Protein AF-A0A965X6D6-F1 (afdb_monomer)

Nearest PDB structures (foldseek):
  1n60-assembly1_C  TM=8.287E-01  e=2.464E-07  Afipia carboxidovorans OM5
  4zoh-assembly1_B-2  TM=8.809E-01  e=3.778E-07  Sulfurisphaera tokodaii str. 7
  1ffv-assembly1_F  TM=8.629E-01  e=1.962E-06  Hydrogenophaga pseudoflava
  1jro-assembly2_E  TM=8.363E-01  e=1.846E-06  Rhodobacter capsulatus
  2w54-assembly1_A  TM=8.305E-01  e=1.152E-05  Rhodobacter capsulatus

pLDDT: mean 77.11, std 25.77, range [24.16, 98.62]

Mean predicted aligned error: 14.73 Å

Structure (mmCIF, N/CA/C/O backbone):
data_AF-A0A965X6D6-F1
#
_entry.id   AF-A0A965X6D6-F1
#
loop_
_atom_site.group_PDB
_atom_site.id
_atom_site.type_symbol
_atom_site.label_atom_id
_atom_site.label_alt_id
_atom_site.label_comp_id
_atom_site.label_asym_id
_atom_site.label_entity_id
_atom_site.label_seq_id
_atom_site.pdbx_PDB_ins_code
_atom_site.Cartn_x
_atom_site.Cartn_y
_atom_site.Cartn_z
_atom_site.occupancy
_atom_site.B_iso_or_equiv
_atom_site.auth_seq_id
_atom_site.auth_comp_id
_atom_site.auth_asym_id
_atom_site.auth_atom_id
_atom_site.pdbx_PDB_model_num
ATOM 1 N N . MET A 1 1 ? -20.518 -25.650 -43.251 1.00 30.41 1 MET A N 1
ATOM 2 C CA . MET A 1 1 ? -20.854 -26.983 -43.795 1.00 30.41 1 MET A CA 1
ATOM 3 C C . MET A 1 1 ? 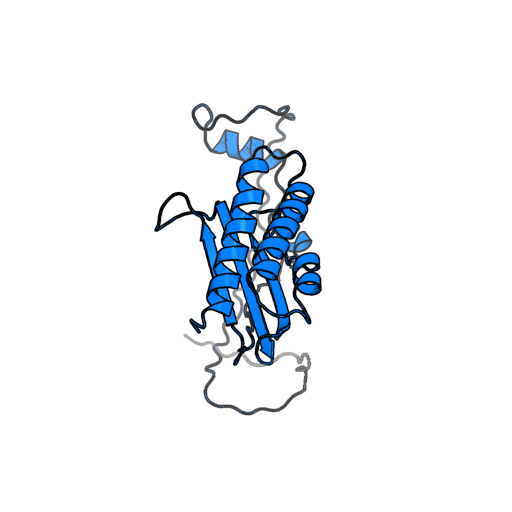-20.074 -28.012 -42.987 1.00 30.41 1 MET A C 1
ATOM 5 O O . MET A 1 1 ? -18.856 -28.056 -43.082 1.00 30.41 1 MET A O 1
ATOM 9 N N . VAL A 1 2 ? -20.761 -28.704 -42.077 1.00 24.16 2 VAL A N 1
ATOM 10 C CA . VAL A 1 2 ? -20.174 -29.619 -41.084 1.00 24.16 2 VAL A CA 1
ATOM 11 C C . VAL A 1 2 ? -19.830 -30.940 -41.769 1.00 24.16 2 VAL A C 1
ATOM 13 O O . VAL A 1 2 ? -20.682 -31.518 -42.439 1.00 24.16 2 VAL A O 1
ATOM 16 N N . LYS A 1 3 ? -18.592 -31.415 -41.612 1.00 25.95 3 LYS A N 1
ATOM 17 C CA . LYS A 1 3 ? -18.196 -32.777 -41.986 1.00 25.95 3 LYS A CA 1
ATOM 18 C C . LYS A 1 3 ? -17.895 -33.562 -40.716 1.00 25.95 3 LYS A C 1
ATOM 20 O O . LYS A 1 3 ? -16.943 -33.265 -40.003 1.00 25.95 3 LYS A O 1
ATOM 25 N N . THR A 1 4 ? -18.723 -34.562 -40.462 1.00 29.50 4 THR A N 1
ATOM 26 C CA . THR A 1 4 ? -18.545 -35.593 -39.443 1.00 29.50 4 THR A CA 1
ATOM 27 C C . THR A 1 4 ? -17.478 -36.579 -39.916 1.00 29.50 4 THR A C 1
ATOM 29 O O . THR A 1 4 ? -17.566 -37.097 -41.031 1.00 29.50 4 THR A O 1
ATOM 32 N N . ARG A 1 5 ? -16.495 -36.897 -39.070 1.00 24.94 5 ARG A N 1
ATOM 33 C CA . ARG A 1 5 ? -15.740 -38.149 -39.194 1.00 24.94 5 ARG A CA 1
ATOM 34 C C . ARG A 1 5 ? -15.462 -38.709 -37.806 1.00 24.94 5 ARG A C 1
ATOM 36 O O . ARG A 1 5 ? -14.975 -38.002 -36.933 1.00 24.94 5 ARG A O 1
ATOM 43 N N . ALA A 1 6 ? -15.852 -39.964 -37.624 1.00 30.58 6 ALA A N 1
ATOM 44 C CA . ALA A 1 6 ? -15.719 -40.714 -36.390 1.00 30.58 6 ALA A CA 1
ATOM 45 C C . ALA A 1 6 ? -14.352 -41.409 -36.280 1.00 30.58 6 ALA A C 1
ATOM 47 O O . ALA A 1 6 ? -13.748 -41.781 -37.287 1.00 30.58 6 ALA A O 1
ATOM 48 N N . SER A 1 7 ? -14.006 -41.694 -35.022 1.00 31.02 7 SER A N 1
ATOM 49 C CA . SER A 1 7 ? -13.043 -42.680 -34.508 1.00 31.02 7 SER A CA 1
ATOM 50 C C . SER A 1 7 ? -11.562 -42.283 -34.420 1.00 31.02 7 SER A C 1
ATOM 52 O O . SER A 1 7 ? -10.940 -41.906 -35.409 1.00 31.02 7 SER A O 1
ATOM 54 N N . GLY A 1 8 ? -11.001 -42.473 -33.216 1.00 27.17 8 GLY A N 1
ATOM 55 C CA . GLY A 1 8 ? -9.576 -42.754 -33.032 1.00 27.17 8 GLY A CA 1
ATOM 56 C C . GLY A 1 8 ? -8.939 -42.280 -31.721 1.00 27.17 8 GLY A C 1
ATOM 57 O O . GLY A 1 8 ? -8.334 -41.222 -31.709 1.00 27.17 8 GLY A O 1
ATOM 58 N N . ALA A 1 9 ? -8.986 -43.143 -30.698 1.00 30.47 9 ALA A N 1
ATOM 59 C CA . ALA A 1 9 ? -8.118 -43.223 -29.508 1.00 30.47 9 ALA A CA 1
ATOM 60 C C . ALA A 1 9 ? -8.295 -42.209 -28.352 1.00 30.47 9 ALA A C 1
ATOM 62 O O . ALA A 1 9 ? -8.092 -41.006 -28.467 1.00 30.47 9 ALA A O 1
ATOM 63 N N . MET A 1 10 ? -8.648 -42.795 -27.203 1.00 32.09 10 MET A N 1
ATOM 64 C CA . MET A 1 10 ? -8.851 -42.206 -25.882 1.00 32.09 10 MET A CA 1
ATOM 65 C C . MET A 1 10 ? -7.540 -41.724 -25.246 1.00 32.09 10 MET A C 1
ATOM 67 O O . MET A 1 10 ? -6.579 -42.483 -25.161 1.00 32.09 10 MET A O 1
ATOM 71 N N . GLY A 1 11 ? -7.558 -40.502 -24.712 1.00 31.98 11 GLY A N 1
ATOM 72 C CA . GLY A 1 11 ? -6.796 -40.117 -23.525 1.00 31.98 11 GLY A CA 1
ATOM 73 C C . GLY A 1 11 ? -7.798 -39.854 -22.401 1.00 31.98 11 GLY A C 1
ATOM 74 O O . GLY A 1 11 ? -8.762 -39.118 -22.607 1.00 31.98 11 GLY A O 1
ATOM 75 N N . GLU A 1 12 ? -7.620 -40.529 -21.269 1.00 30.33 12 GLU A N 1
ATOM 76 C CA . GLU A 1 12 ? -8.518 -40.547 -20.105 1.00 30.33 12 GLU A CA 1
ATOM 77 C C . GLU A 1 12 ? -8.947 -39.136 -19.639 1.00 30.33 12 GLU A C 1
ATOM 79 O O . GLU A 1 12 ? -8.090 -38.268 -19.449 1.00 30.33 12 GLU A O 1
ATOM 84 N N . PRO A 1 13 ? -10.248 -38.882 -19.397 1.00 33.84 13 PRO A N 1
ATOM 85 C CA . PRO A 1 13 ? -10.689 -37.658 -18.749 1.00 33.84 13 PRO A CA 1
ATOM 86 C C . PRO A 1 13 ? -10.377 -37.707 -17.248 1.00 33.84 13 PRO A C 1
ATOM 88 O O . PRO A 1 13 ? -10.773 -38.631 -16.539 1.00 33.84 13 PRO A O 1
ATOM 91 N N . PHE A 1 14 ? -9.700 -36.667 -16.763 1.00 32.38 14 PHE A N 1
ATOM 92 C CA . PHE A 1 14 ? -9.451 -36.430 -15.344 1.00 32.38 14 PHE A CA 1
ATOM 93 C C . PHE A 1 14 ? -10.792 -36.374 -14.586 1.00 32.38 14 PHE A C 1
ATOM 95 O O . PHE A 1 14 ? -11.606 -35.469 -14.785 1.00 32.38 14 PHE A O 1
ATOM 102 N N . LEU A 1 15 ? -11.045 -37.392 -13.761 1.00 31.64 15 LEU A N 1
ATOM 103 C CA . LEU A 1 15 ? -12.293 -37.600 -13.033 1.00 31.64 15 LEU A CA 1
ATOM 104 C C . LEU A 1 15 ? -12.165 -37.104 -11.583 1.00 31.64 15 LEU A C 1
ATOM 106 O O . LEU A 1 15 ? -11.418 -37.668 -10.790 1.00 31.64 15 LEU A O 1
ATOM 110 N N . GLY A 1 16 ? -12.968 -36.098 -11.230 1.00 27.55 16 GLY A N 1
ATOM 111 C CA . GLY A 1 16 ? -13.234 -35.641 -9.858 1.00 27.55 16 GLY A CA 1
ATOM 112 C C . GLY A 1 16 ? -13.337 -34.113 -9.827 1.00 27.55 16 GLY A C 1
ATOM 113 O O . GLY A 1 16 ? -12.344 -33.442 -10.031 1.00 27.55 16 GLY A O 1
ATOM 114 N N . MET A 1 17 ? -14.486 -33.463 -9.638 1.00 26.11 17 MET A N 1
ATOM 115 C CA . MET A 1 17 ? -15.559 -33.745 -8.689 1.00 26.11 17 MET A CA 1
ATOM 116 C C . MET A 1 17 ? -16.895 -33.150 -9.184 1.00 26.11 17 MET A C 1
ATOM 118 O O . MET A 1 17 ? -16.941 -32.309 -10.077 1.00 26.11 17 MET A O 1
ATOM 122 N N . ARG A 1 18 ? -17.991 -33.666 -8.624 1.00 27.91 18 ARG A N 1
ATOM 123 C CA . ARG A 1 18 ? -19.380 -33.531 -9.083 1.00 27.91 18 ARG A CA 1
ATOM 124 C C . ARG A 1 18 ? -19.966 -32.110 -8.983 1.00 27.91 18 ARG A C 1
ATOM 126 O O . ARG A 1 18 ? -19.594 -31.311 -8.137 1.00 27.91 18 ARG A O 1
ATOM 133 N N . ARG A 1 19 ? -20.946 -31.904 -9.867 1.00 30.41 19 ARG A N 1
ATOM 134 C CA . ARG A 1 19 ? -21.775 -30.730 -10.190 1.00 30.41 19 ARG A CA 1
ATOM 135 C C . ARG A 1 19 ? -22.567 -30.162 -9.002 1.00 30.41 19 ARG A C 1
ATOM 137 O O . ARG A 1 19 ? -23.082 -30.932 -8.200 1.00 30.41 19 ARG A O 1
ATOM 144 N N . ASN A 1 20 ? -22.841 -28.859 -9.050 1.00 28.05 20 ASN A N 1
ATOM 145 C CA . ASN A 1 20 ? -24.217 -28.386 -9.230 1.00 28.05 20 ASN A CA 1
ATOM 146 C C . ASN A 1 20 ? -24.222 -27.308 -10.318 1.00 28.05 20 ASN A C 1
ATOM 148 O O . ASN A 1 20 ? -23.395 -26.402 -10.315 1.00 28.05 20 ASN A O 1
ATOM 152 N N . ALA A 1 21 ? -25.090 -27.519 -11.299 1.00 33.56 21 ALA A N 1
ATOM 153 C CA . ALA A 1 21 ? -25.207 -26.773 -12.536 1.00 33.56 21 ALA A CA 1
ATOM 154 C C . ALA A 1 21 ? -26.431 -25.872 -12.436 1.00 33.56 21 ALA A C 1
ATOM 156 O O . ALA A 1 21 ? -27.483 -26.425 -12.155 1.00 33.56 21 ALA A O 1
ATOM 157 N N . GLU A 1 22 ? -26.288 -24.576 -12.721 1.00 30.20 22 GLU A N 1
ATOM 158 C CA . GLU A 1 22 ? -27.269 -23.807 -13.498 1.00 30.20 22 GLU A CA 1
ATOM 159 C C . GLU A 1 22 ? -26.500 -22.826 -14.410 1.00 30.20 22 GLU A C 1
ATOM 161 O O . GLU A 1 22 ? -25.788 -21.933 -13.956 1.00 30.20 22 GLU A O 1
ATOM 166 N N . ASP A 1 23 ? -26.583 -23.132 -15.708 1.00 31.05 23 ASP A N 1
ATOM 167 C CA . ASP A 1 23 ? -26.341 -22.323 -16.908 1.00 31.05 23 ASP A CA 1
ATOM 168 C C . ASP A 1 23 ? -24.969 -21.670 -17.149 1.00 31.05 23 ASP A C 1
ATOM 170 O O . ASP A 1 23 ? -24.831 -20.457 -17.297 1.00 31.05 23 ASP A O 1
ATOM 174 N N . ALA A 1 24 ? -23.955 -22.514 -17.373 1.00 27.77 24 ALA A N 1
ATOM 175 C CA . ALA A 1 24 ? -22.778 -22.149 -18.165 1.00 27.77 24 ALA A CA 1
ATOM 176 C C . ALA A 1 24 ? -22.873 -22.775 -19.569 1.00 27.77 24 ALA A C 1
ATOM 178 O O . ALA A 1 24 ? -22.760 -23.991 -19.738 1.00 27.77 24 ALA A O 1
ATOM 179 N N . VAL A 1 25 ? -23.068 -21.939 -20.593 1.00 26.25 25 VAL A N 1
ATOM 180 C CA . VAL A 1 25 ? -22.987 -22.349 -22.003 1.00 26.25 25 VAL A CA 1
ATOM 181 C C . VAL A 1 25 ? -21.513 -22.565 -22.359 1.00 26.25 25 VAL A C 1
ATOM 183 O O . VAL A 1 25 ? -20.764 -21.612 -22.568 1.00 26.25 25 VAL A O 1
ATOM 186 N N . LEU A 1 26 ? -21.082 -23.828 -22.406 1.00 27.38 26 LEU A N 1
ATOM 187 C CA . LEU A 1 26 ? -19.746 -24.220 -22.859 1.00 27.38 26 LEU A CA 1
ATOM 188 C C . LEU A 1 26 ? -19.654 -24.122 -24.388 1.00 27.38 26 LEU A C 1
ATOM 190 O O . LEU A 1 26 ? -20.179 -24.969 -25.110 1.00 27.38 26 LEU A O 1
ATOM 194 N N . TYR A 1 27 ? -18.933 -23.119 -24.886 1.00 26.47 27 TYR A N 1
ATOM 195 C CA . TYR A 1 27 ? -18.480 -23.090 -26.274 1.00 26.47 27 TYR A CA 1
ATOM 196 C C . TYR A 1 27 ? -17.120 -23.791 -26.376 1.00 26.47 27 TYR A C 1
ATOM 198 O O . TYR A 1 27 ? -16.100 -23.249 -25.958 1.00 26.47 27 TYR A O 1
ATOM 206 N N . TYR A 1 28 ? -17.100 -25.000 -26.944 1.00 31.02 28 TYR A N 1
ATOM 207 C CA . TYR A 1 28 ? -15.860 -25.664 -27.353 1.00 31.02 28 TYR A CA 1
ATOM 208 C C . TYR A 1 28 ? -15.439 -25.123 -28.724 1.00 31.02 28 TYR A C 1
ATOM 210 O O . TYR A 1 28 ? -16.015 -25.484 -29.751 1.00 31.02 28 TYR A O 1
ATOM 218 N N . ILE A 1 29 ? -14.448 -24.232 -28.745 1.00 31.77 29 ILE A N 1
ATOM 219 C CA . ILE A 1 29 ? -13.784 -23.810 -29.981 1.00 31.77 29 ILE A CA 1
ATOM 220 C C . ILE A 1 29 ? -12.580 -24.734 -30.164 1.00 31.77 29 ILE A C 1
ATOM 222 O O . ILE A 1 29 ? -11.634 -2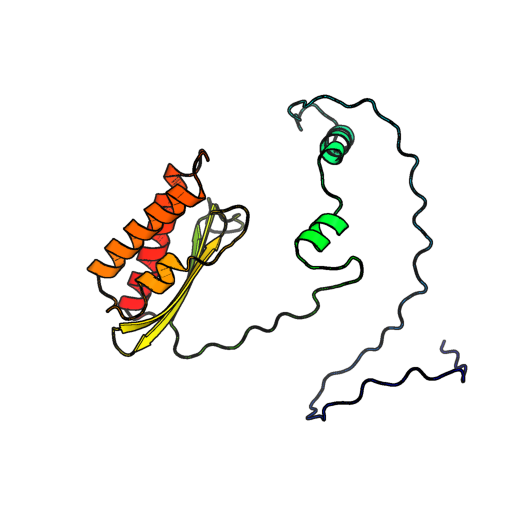4.685 -29.382 1.00 31.77 29 ILE A O 1
ATOM 226 N N . SER A 1 30 ? -12.626 -25.597 -31.182 1.00 27.31 30 SER A N 1
ATOM 227 C CA . SER A 1 30 ? -11.467 -26.407 -31.570 1.00 27.31 30 SER A CA 1
ATOM 228 C C . SER A 1 30 ? -10.288 -25.473 -31.872 1.00 27.31 30 SER A C 1
ATOM 230 O O . SER A 1 30 ? -10.490 -24.495 -32.600 1.00 27.31 30 SER A O 1
ATOM 232 N N . PRO A 1 31 ? -9.072 -25.738 -31.360 1.00 34.69 31 PRO A N 1
ATOM 233 C CA . PRO A 1 31 ? -7.920 -24.909 -31.682 1.00 34.69 31 PRO A CA 1
ATOM 234 C C . PRO A 1 31 ? -7.712 -24.911 -33.206 1.00 34.69 31 PRO A C 1
ATOM 236 O O . PRO A 1 31 ? -7.804 -25.979 -33.825 1.00 34.69 31 PRO A O 1
ATOM 239 N N . PRO A 1 32 ? -7.467 -23.751 -33.845 1.00 38.56 32 PRO A N 1
ATOM 240 C CA . PRO A 1 32 ? -7.022 -23.749 -35.229 1.00 38.56 32 PRO A CA 1
ATOM 241 C C . PRO A 1 32 ? -5.707 -24.532 -35.321 1.00 38.56 32 PRO A C 1
ATOM 243 O O . PRO A 1 32 ? -4.900 -24.510 -34.389 1.00 38.56 32 PRO A O 1
ATOM 246 N N . ALA A 1 33 ? -5.509 -25.244 -36.435 1.00 51.06 33 ALA A N 1
ATOM 247 C CA . ALA A 1 33 ? -4.245 -25.906 -36.742 1.00 51.06 33 ALA A CA 1
ATOM 248 C C . ALA A 1 33 ? -3.086 -24.932 -36.476 1.00 51.06 33 ALA A C 1
ATOM 250 O O . ALA A 1 33 ? -3.157 -23.771 -36.887 1.00 51.06 33 ALA A O 1
ATOM 251 N N . GLY A 1 34 ? -2.087 -25.398 -35.719 1.00 41.25 34 GLY A N 1
ATOM 252 C CA . GLY A 1 34 ? -1.037 -24.555 -35.152 1.00 41.25 34 GLY A CA 1
ATOM 253 C C . GLY A 1 34 ? -0.374 -23.651 -36.196 1.00 41.25 34 GLY A C 1
ATOM 254 O O . GLY A 1 34 ? -0.267 -24.039 -37.364 1.00 41.25 34 GLY A O 1
ATOM 255 N N . PRO A 1 35 ? 0.065 -22.441 -35.809 1.00 42.91 35 PRO A N 1
ATOM 256 C CA . PRO A 1 35 ? 0.752 -21.570 -36.743 1.00 42.91 35 PRO A CA 1
ATOM 257 C C . PRO A 1 35 ? 2.025 -22.264 -37.236 1.00 42.91 35 PRO A C 1
ATOM 259 O O . PRO A 1 35 ? 2.752 -22.885 -36.458 1.00 42.91 35 PRO A O 1
ATOM 262 N N . ALA A 1 36 ? 2.283 -22.151 -38.539 1.00 46.91 36 ALA A N 1
ATOM 263 C CA . ALA A 1 36 ? 3.580 -22.472 -39.109 1.00 46.91 36 ALA A CA 1
ATOM 264 C C . ALA A 1 36 ? 4.674 -21.759 -38.301 1.00 46.91 36 ALA A C 1
ATOM 266 O O . ALA A 1 36 ? 4.503 -20.604 -37.901 1.00 46.91 36 ALA A O 1
ATOM 267 N N . GLU A 1 37 ? 5.775 -22.468 -38.056 1.00 36.62 37 GLU A N 1
ATOM 268 C CA . GLU A 1 37 ? 6.956 -21.954 -37.372 1.00 36.62 37 GLU A CA 1
ATOM 269 C C . GLU A 1 37 ? 7.300 -20.559 -37.930 1.00 36.62 37 GLU A C 1
ATOM 271 O O . GLU A 1 37 ? 7.469 -20.421 -39.148 1.00 36.62 37 GLU A O 1
ATOM 276 N N . PRO A 1 38 ? 7.327 -19.494 -37.102 1.00 40.84 38 PRO A N 1
ATOM 277 C CA . PRO A 1 38 ? 7.573 -18.157 -37.613 1.00 40.84 38 PRO A CA 1
ATOM 278 C C . PRO A 1 38 ? 8.958 -18.151 -38.249 1.00 40.84 38 PRO A C 1
ATOM 280 O O . PRO A 1 38 ? 9.959 -18.390 -37.568 1.00 40.84 38 PRO A O 1
ATOM 283 N N . GLN A 1 39 ? 9.016 -17.896 -39.561 1.00 38.88 39 GLN A N 1
ATOM 284 C CA . GLN A 1 39 ? 10.279 -17.714 -40.266 1.00 38.88 39 GLN A CA 1
ATOM 285 C C . GLN A 1 39 ? 11.075 -16.651 -39.510 1.00 38.88 39 GLN A C 1
ATOM 287 O O . GLN A 1 39 ? 10.685 -15.483 -39.457 1.00 38.88 39 GLN A O 1
ATOM 292 N N . ARG A 1 40 ? 12.172 -17.066 -38.866 1.00 41.28 40 ARG A N 1
ATOM 293 C CA . ARG A 1 40 ? 13.077 -16.139 -38.190 1.00 41.28 40 ARG A CA 1
ATOM 294 C C . ARG A 1 40 ? 13.583 -15.169 -39.248 1.00 41.28 40 ARG A C 1
ATOM 296 O O . ARG A 1 40 ? 14.329 -15.577 -40.136 1.00 41.28 40 ARG A O 1
ATOM 303 N N . MET A 1 41 ? 13.188 -13.898 -39.147 1.00 34.12 41 MET A N 1
ATOM 304 C CA . MET A 1 41 ? 13.821 -12.852 -39.940 1.00 34.12 41 MET A CA 1
ATOM 305 C C . MET A 1 41 ? 15.338 -12.936 -39.727 1.00 34.12 41 MET A C 1
ATOM 307 O O . MET A 1 41 ? 15.784 -13.170 -38.594 1.00 34.12 41 MET A O 1
ATOM 311 N N . PRO A 1 42 ? 16.142 -12.790 -40.792 1.00 31.56 42 PRO A N 1
ATOM 312 C CA . PRO A 1 42 ? 17.586 -12.825 -40.664 1.00 31.56 42 PRO A CA 1
ATOM 313 C C . PRO A 1 42 ? 18.004 -11.746 -39.665 1.00 31.56 42 PRO A C 1
ATOM 315 O O . PRO A 1 42 ? 17.718 -10.566 -39.858 1.00 31.56 42 PRO A O 1
ATOM 318 N N . ARG A 1 43 ? 18.663 -12.152 -38.571 1.00 41.34 43 ARG A N 1
ATOM 319 C CA . ARG A 1 43 ? 19.271 -11.197 -37.642 1.00 41.34 43 ARG A CA 1
ATOM 320 C C . ARG A 1 43 ? 20.333 -10.433 -38.419 1.00 41.34 43 ARG A C 1
ATOM 322 O O . ARG A 1 43 ? 21.406 -10.974 -38.683 1.00 41.34 43 ARG A O 1
ATOM 329 N N . ILE A 1 44 ? 20.041 -9.187 -38.775 1.00 46.38 44 ILE A N 1
ATOM 330 C CA . ILE A 1 44 ? 21.068 -8.251 -39.216 1.00 46.38 44 ILE A CA 1
ATOM 331 C C . ILE A 1 44 ? 22.000 -8.087 -38.018 1.00 46.38 44 ILE A C 1
ATOM 333 O O . ILE A 1 44 ? 21.613 -7.565 -36.974 1.00 46.38 44 ILE A O 1
ATOM 337 N N . ARG A 1 45 ? 23.213 -8.631 -38.131 1.00 37.47 45 ARG A N 1
ATOM 338 C CA . ARG A 1 45 ? 24.230 -8.567 -37.082 1.00 37.47 45 ARG A CA 1
ATOM 339 C C . ARG A 1 45 ? 24.776 -7.140 -37.060 1.00 37.47 45 ARG A C 1
ATOM 341 O O . ARG A 1 45 ? 25.780 -6.851 -37.701 1.00 37.47 45 ARG A O 1
ATOM 348 N N . MET A 1 46 ? 24.067 -6.236 -36.392 1.00 45.03 46 MET A N 1
ATOM 349 C CA . MET A 1 46 ? 24.560 -4.884 -36.161 1.00 45.03 46 MET A CA 1
ATOM 350 C C . MET A 1 46 ? 25.636 -4.926 -35.075 1.00 45.03 46 MET A C 1
ATOM 352 O O . MET A 1 46 ? 25.524 -5.660 -34.092 1.00 45.03 46 MET A O 1
ATOM 356 N N . SER A 1 47 ? 26.723 -4.190 -35.299 1.00 42.62 47 SER A N 1
ATOM 357 C CA . SER A 1 47 ? 27.790 -4.011 -34.314 1.00 42.62 47 SER A CA 1
ATOM 358 C C . SER A 1 47 ? 27.216 -3.398 -33.030 1.00 42.62 47 SER A C 1
ATOM 360 O O . SER A 1 47 ? 26.333 -2.548 -33.147 1.00 42.62 47 SER A O 1
ATOM 362 N N . PRO A 1 48 ? 27.714 -3.761 -31.831 1.00 40.31 48 PRO A N 1
ATOM 363 C CA . PRO A 1 48 ? 27.128 -3.296 -30.576 1.00 40.31 48 PRO A CA 1
ATOM 364 C C . PRO A 1 48 ? 27.186 -1.768 -30.511 1.00 40.31 48 PRO A C 1
ATOM 366 O O . PRO A 1 48 ? 28.276 -1.186 -30.467 1.00 40.31 48 PRO A O 1
ATOM 369 N N . MET A 1 49 ? 26.030 -1.103 -30.528 1.00 46.53 49 MET A N 1
ATOM 370 C CA . MET A 1 49 ? 25.968 0.348 -30.391 1.00 46.53 49 MET A CA 1
ATOM 371 C C . MET A 1 49 ? 26.016 0.698 -28.908 1.00 46.53 49 MET A C 1
ATOM 373 O O . MET A 1 49 ? 25.013 0.722 -28.206 1.00 46.53 49 MET A O 1
ATOM 377 N N . SER A 1 50 ? 27.221 0.998 -28.419 1.00 50.31 50 SER A N 1
ATOM 378 C CA . SER A 1 50 ? 27.457 1.470 -27.054 1.00 50.31 50 SER A CA 1
ATOM 379 C C . SER A 1 50 ? 26.436 2.541 -26.633 1.00 50.31 50 SER A C 1
ATOM 381 O O . SER A 1 50 ? 26.414 3.624 -27.220 1.00 50.31 50 SER A O 1
ATOM 383 N N . GLN A 1 51 ? 25.620 2.220 -25.622 1.00 51.44 51 GLN A N 1
ATOM 384 C CA . GLN A 1 51 ? 24.807 3.096 -24.762 1.00 51.44 51 GLN A CA 1
ATOM 385 C C . GLN A 1 51 ? 24.661 4.562 -25.228 1.00 51.44 51 GLN A C 1
ATOM 387 O O . GLN A 1 51 ? 25.124 5.489 -24.560 1.00 51.44 51 GLN A O 1
ATOM 392 N N . ARG A 1 52 ? 23.986 4.818 -26.356 1.00 59.34 52 ARG A N 1
ATOM 393 C CA . ARG A 1 52 ? 23.535 6.180 -26.673 1.00 59.34 52 ARG A CA 1
ATOM 394 C C . ARG A 1 52 ? 22.259 6.461 -25.897 1.00 59.34 52 ARG A C 1
ATOM 396 O O . ARG A 1 52 ? 21.332 5.658 -25.873 1.00 59.34 52 ARG A O 1
ATOM 403 N N . ARG A 1 53 ? 22.185 7.644 -25.292 1.00 62.53 53 ARG A N 1
ATOM 404 C CA . ARG A 1 53 ? 20.923 8.194 -24.794 1.00 62.53 53 ARG A CA 1
ATOM 405 C C . ARG A 1 53 ? 19.994 8.396 -25.998 1.00 62.53 53 ARG A C 1
ATOM 407 O O . ARG A 1 53 ? 20.225 9.313 -26.780 1.00 62.53 53 ARG A O 1
ATOM 414 N N . LEU A 1 54 ? 18.999 7.522 -26.154 1.00 77.38 54 LEU A N 1
ATOM 415 C CA . LEU A 1 54 ? 18.038 7.565 -27.260 1.00 77.38 54 LEU A CA 1
ATOM 416 C C . LEU A 1 54 ? 17.255 8.886 -27.219 1.00 77.38 54 LEU A C 1
ATOM 418 O O . LEU A 1 54 ? 16.675 9.233 -26.187 1.00 77.38 54 LEU A O 1
ATOM 422 N N . ASP A 1 55 ? 17.272 9.630 -28.325 1.00 81.75 55 ASP A N 1
ATOM 423 C CA . ASP A 1 55 ? 16.519 10.873 -28.493 1.00 81.75 55 ASP A CA 1
ATOM 424 C C . ASP A 1 55 ? 15.374 10.633 -29.489 1.00 81.75 55 ASP A C 1
ATOM 426 O O . ASP A 1 55 ? 15.620 10.582 -30.697 1.00 81.75 55 ASP A O 1
ATOM 430 N N . PRO A 1 56 ? 14.125 10.495 -29.010 1.00 77.25 56 PRO A N 1
ATOM 431 C CA . PRO A 1 56 ? 12.984 10.190 -29.866 1.00 77.25 56 PRO A CA 1
ATOM 432 C C . PRO A 1 56 ? 12.592 11.337 -30.804 1.00 77.25 56 PRO A C 1
ATOM 434 O O . PRO A 1 56 ? 11.720 11.163 -31.641 1.00 77.25 56 PRO A O 1
ATOM 437 N N . THR A 1 57 ? 13.210 12.516 -30.671 1.00 84.12 57 THR A N 1
ATOM 438 C CA . THR A 1 57 ? 12.987 13.645 -31.587 1.00 84.12 57 THR A CA 1
ATOM 439 C C . THR A 1 57 ? 13.968 13.675 -32.760 1.00 84.12 57 THR A C 1
ATOM 441 O O . THR A 1 57 ? 13.769 14.447 -33.694 1.00 84.12 57 THR A O 1
ATOM 444 N N . LYS A 1 58 ? 15.033 12.861 -32.712 1.00 87.56 58 LYS A N 1
ATOM 445 C CA . LYS A 1 58 ? 16.130 12.864 -33.698 1.00 87.56 58 LYS A CA 1
ATOM 446 C C . LYS A 1 58 ? 16.351 11.529 -34.398 1.00 87.56 58 LYS A C 1
ATOM 448 O O . LYS A 1 58 ? 17.072 11.497 -35.388 1.00 87.56 58 LYS A O 1
ATOM 453 N N . LEU A 1 59 ? 15.799 10.452 -33.856 1.00 85.12 59 LEU A N 1
ATOM 454 C CA . LEU A 1 59 ? 15.938 9.097 -34.378 1.00 85.12 59 LEU A CA 1
ATOM 455 C C . LEU A 1 59 ? 14.625 8.656 -35.013 1.00 85.12 59 LEU A C 1
ATOM 457 O O . LEU A 1 59 ? 13.552 9.046 -34.551 1.00 85.12 59 LEU A O 1
ATOM 461 N N . ALA A 1 60 ? 14.713 7.818 -36.041 1.00 86.44 60 ALA A N 1
ATOM 462 C CA . ALA A 1 60 ? 13.543 7.136 -36.567 1.00 86.44 60 ALA A CA 1
ATOM 463 C C . ALA A 1 60 ? 13.060 6.057 -35.580 1.00 86.44 60 ALA A C 1
ATOM 465 O O . ALA A 1 60 ? 13.859 5.458 -34.856 1.00 86.44 60 ALA A O 1
ATOM 466 N N . ASP A 1 61 ? 11.759 5.755 -35.589 1.00 81.31 61 ASP A N 1
ATOM 467 C CA . ASP A 1 61 ? 11.148 4.788 -34.662 1.00 81.31 61 ASP A CA 1
ATOM 468 C C . ASP A 1 61 ? 11.842 3.417 -34.677 1.00 81.31 61 ASP A C 1
ATOM 470 O O . ASP A 1 61 ? 12.017 2.792 -33.631 1.00 81.31 61 ASP A O 1
ATOM 474 N N . TRP A 1 62 ? 12.295 2.964 -35.849 1.00 85.31 62 TRP A N 1
ATOM 475 C CA . TRP A 1 62 ? 12.991 1.685 -35.992 1.00 85.31 62 TRP A CA 1
ATOM 476 C C . TRP A 1 62 ? 14.409 1.706 -35.405 1.00 85.31 62 TRP A C 1
ATOM 478 O O . TRP A 1 62 ? 14.857 0.688 -34.887 1.00 85.31 62 TRP A O 1
ATOM 488 N N . GLU A 1 63 ? 15.109 2.845 -35.429 1.00 84.88 63 GLU A N 1
ATOM 489 C CA . GLU A 1 63 ? 16.441 2.985 -34.820 1.00 84.88 63 GLU A CA 1
ATOM 490 C C . GLU A 1 63 ? 16.334 2.952 -33.295 1.00 84.88 63 GLU A C 1
ATOM 492 O O . GLU A 1 63 ? 17.152 2.338 -32.611 1.00 84.88 63 GLU A O 1
ATOM 497 N N . ILE A 1 64 ? 15.283 3.582 -32.761 1.00 79.62 64 ILE A N 1
ATOM 498 C CA . ILE A 1 64 ? 14.947 3.546 -31.336 1.00 79.62 64 ILE A CA 1
ATOM 499 C C . ILE A 1 64 ? 14.577 2.119 -30.930 1.00 79.62 64 ILE A C 1
ATOM 501 O O . ILE A 1 64 ? 15.059 1.642 -29.904 1.00 79.62 64 ILE A O 1
ATOM 505 N N . ALA A 1 65 ? 13.748 1.440 -31.729 1.00 78.56 65 ALA A N 1
ATOM 506 C CA . ALA A 1 65 ? 13.348 0.060 -31.479 1.00 78.56 65 ALA A CA 1
ATOM 507 C C . ALA A 1 65 ? 14.556 -0.887 -31.499 1.00 78.56 65 ALA A C 1
ATOM 509 O O . ALA A 1 65 ? 14.768 -1.597 -30.521 1.00 78.56 65 ALA A O 1
ATOM 510 N N . ALA A 1 66 ? 15.397 -0.828 -32.536 1.00 84.56 66 ALA A N 1
ATOM 511 C CA . ALA A 1 66 ? 16.586 -1.669 -32.667 1.00 84.56 66 ALA A CA 1
ATOM 512 C C . ALA A 1 66 ? 17.578 -1.458 -31.512 1.00 84.56 66 ALA A C 1
ATOM 514 O O . ALA A 1 66 ? 18.058 -2.420 -30.917 1.00 84.56 66 ALA A O 1
ATOM 515 N N . ALA A 1 67 ? 17.846 -0.205 -31.137 1.00 83.50 67 ALA A N 1
ATOM 516 C CA . ALA A 1 67 ? 18.738 0.089 -30.020 1.00 83.50 67 ALA A CA 1
ATOM 517 C C . ALA A 1 67 ? 18.137 -0.311 -28.659 1.00 83.50 67 ALA A C 1
ATOM 519 O O . ALA A 1 67 ? 18.864 -0.694 -27.744 1.00 83.50 67 ALA A O 1
ATOM 520 N N . ALA A 1 68 ? 16.813 -0.234 -28.499 1.00 75.75 68 A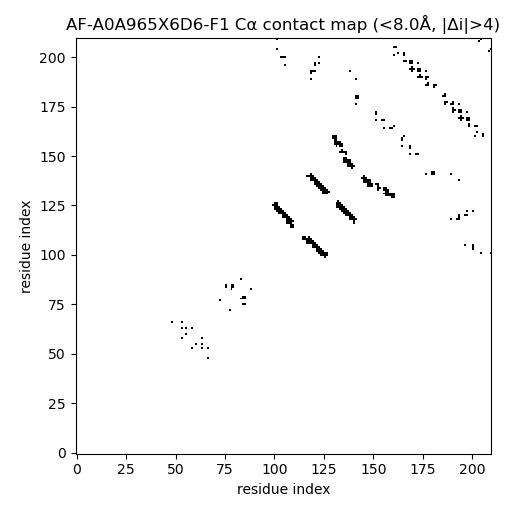LA A N 1
ATOM 521 C CA . ALA A 1 68 ? 16.149 -0.697 -27.286 1.00 75.75 68 ALA A CA 1
ATOM 522 C C . ALA A 1 68 ? 16.149 -2.233 -27.188 1.00 75.75 68 ALA A C 1
ATOM 524 O O . ALA A 1 68 ? 16.389 -2.767 -26.101 1.00 75.75 68 ALA A O 1
ATOM 525 N N . GLU A 1 69 ? 15.937 -2.933 -28.307 1.00 80.56 69 GLU A N 1
ATOM 526 C CA . GLU A 1 69 ? 15.951 -4.399 -28.406 1.00 80.56 69 GLU A CA 1
ATOM 527 C C . GLU A 1 69 ? 17.254 -5.019 -27.893 1.00 80.56 69 GLU A C 1
ATOM 529 O O . GLU A 1 69 ? 17.200 -6.077 -27.271 1.00 80.56 69 GLU A O 1
ATOM 534 N N . GLU A 1 70 ? 18.403 -4.344 -28.037 1.00 80.44 70 GLU A N 1
ATOM 535 C CA . GLU A 1 70 ? 19.691 -4.815 -27.496 1.00 80.44 70 GLU A CA 1
ATOM 536 C C . GLU A 1 70 ? 19.660 -5.070 -25.975 1.00 80.44 70 GLU A C 1
ATOM 538 O O . GLU A 1 70 ? 20.447 -5.860 -25.456 1.00 80.44 70 GLU A O 1
ATOM 543 N N . THR A 1 71 ? 18.755 -4.406 -25.249 1.00 80.38 71 THR A N 1
ATOM 544 C CA . THR A 1 71 ? 18.663 -4.470 -23.780 1.00 80.38 71 THR A CA 1
ATOM 545 C C . THR A 1 71 ? 17.319 -4.981 -23.263 1.00 80.38 71 THR A C 1
ATOM 547 O O . THR A 1 71 ? 17.164 -5.185 -22.054 1.00 80.38 71 THR A O 1
ATOM 550 N N . MET A 1 72 ? 16.335 -5.185 -24.144 1.00 82.75 72 MET A N 1
ATOM 551 C CA . MET A 1 72 ? 15.012 -5.655 -23.744 1.00 82.75 72 MET A CA 1
ATOM 552 C C . MET A 1 72 ? 14.987 -7.170 -23.557 1.00 82.75 72 MET A C 1
ATOM 554 O O . MET A 1 72 ? 15.524 -7.936 -24.352 1.00 82.75 72 MET A O 1
ATOM 558 N N . LYS A 1 73 ? 14.284 -7.611 -22.512 1.00 82.12 73 LYS A N 1
ATOM 559 C CA . LYS A 1 73 ? 13.935 -9.022 -22.358 1.00 82.12 73 LYS A CA 1
ATOM 560 C C . LYS A 1 73 ? 12.780 -9.376 -23.303 1.00 82.12 73 LYS A C 1
ATOM 562 O O . LYS A 1 73 ? 11.792 -8.635 -23.322 1.00 82.12 73 LYS A O 1
ATOM 567 N N . PRO A 1 74 ? 12.843 -10.506 -24.028 1.00 84.81 74 PRO A N 1
ATOM 568 C CA . PRO A 1 74 ? 11.703 -11.028 -24.772 1.00 84.81 74 PRO A CA 1
ATOM 569 C C . PRO A 1 74 ? 10.477 -11.201 -23.872 1.00 84.81 74 PRO A C 1
ATOM 571 O O . PRO A 1 74 ? 10.602 -11.592 -22.710 1.00 84.81 74 PRO A O 1
ATOM 574 N N . ILE A 1 75 ? 9.278 -10.984 -24.417 1.00 82.62 75 ILE A N 1
ATOM 575 C CA . ILE A 1 75 ? 8.030 -11.077 -23.642 1.00 82.62 75 ILE A CA 1
ATOM 576 C C . ILE A 1 75 ? 7.858 -12.438 -22.953 1.00 82.62 75 ILE A C 1
ATOM 578 O O . ILE A 1 75 ? 7.419 -12.484 -21.810 1.00 82.62 75 ILE A O 1
ATOM 582 N N . GLY A 1 76 ? 8.284 -13.531 -23.595 1.00 83.19 76 GLY A N 1
ATOM 583 C CA . GLY A 1 76 ? 8.243 -14.871 -23.004 1.00 83.19 76 GLY A CA 1
ATOM 584 C C . GLY A 1 76 ? 9.182 -15.047 -21.805 1.00 83.19 76 GLY A C 1
ATOM 585 O O . GLY A 1 76 ? 8.876 -15.811 -20.898 1.00 83.19 76 GLY A O 1
ATOM 586 N N . GLU A 1 77 ? 10.301 -14.319 -21.751 1.00 83.44 77 GLU A N 1
ATOM 587 C CA . GLU A 1 77 ? 11.168 -14.303 -20.564 1.00 83.44 77 GLU A CA 1
ATOM 588 C C . GLU A 1 77 ? 10.569 -13.458 -19.443 1.00 83.44 77 GLU A C 1
ATOM 590 O O . GLU A 1 77 ? 10.655 -13.843 -18.283 1.00 83.44 77 GLU A O 1
ATOM 595 N N . ILE A 1 78 ? 9.917 -12.338 -19.778 1.00 83.56 78 ILE A N 1
ATOM 596 C CA . ILE A 1 78 ? 9.189 -11.524 -18.794 1.00 83.56 78 ILE A CA 1
ATOM 597 C C . ILE A 1 78 ? 8.035 -12.332 -18.190 1.00 83.56 78 ILE A C 1
ATOM 599 O O . ILE A 1 78 ? 7.862 -12.324 -16.976 1.00 83.56 78 ILE A O 1
ATOM 603 N N . ALA A 1 79 ? 7.266 -13.043 -19.019 1.00 84.38 79 ALA A N 1
ATOM 604 C CA . ALA A 1 79 ? 6.198 -13.930 -18.567 1.00 84.38 79 ALA A CA 1
ATOM 605 C C . ALA A 1 79 ? 6.746 -15.009 -17.623 1.00 84.38 79 ALA A C 1
ATOM 607 O O . ALA A 1 79 ? 6.229 -15.177 -16.520 1.00 84.38 79 ALA A O 1
ATOM 608 N N . ARG A 1 80 ? 7.869 -15.640 -17.991 1.00 85.75 80 ARG A N 1
ATOM 609 C CA . ARG A 1 80 ? 8.532 -16.652 -17.161 1.00 85.75 80 ARG A CA 1
ATOM 610 C C . ARG A 1 80 ? 9.020 -16.096 -15.823 1.00 85.75 80 ARG A C 1
ATOM 612 O O . ARG A 1 80 ? 8.806 -16.734 -14.798 1.00 85.75 80 ARG A O 1
ATOM 619 N N . ASP A 1 81 ? 9.614 -14.901 -15.810 1.00 87.06 81 ASP A N 1
ATOM 620 C CA . ASP A 1 81 ? 10.015 -14.202 -14.576 1.00 87.06 81 ASP A CA 1
ATOM 621 C C . ASP A 1 81 ? 8.808 -13.918 -13.653 1.00 87.06 81 ASP A C 1
ATOM 623 O O . ASP A 1 81 ? 8.969 -13.787 -12.439 1.00 87.06 81 ASP A O 1
ATOM 627 N N . LEU A 1 82 ? 7.602 -13.808 -14.222 1.00 84.81 82 LEU A N 1
ATOM 628 C CA . LEU A 1 82 ? 6.335 -13.621 -13.509 1.00 84.81 82 LEU A CA 1
ATOM 629 C C . LEU A 1 82 ? 5.609 -14.943 -13.197 1.00 84.81 82 LEU A C 1
ATOM 631 O O . LEU A 1 82 ? 4.527 -14.904 -12.616 1.00 84.81 82 LEU A O 1
ATOM 635 N N . GLY A 1 83 ? 6.202 -16.090 -13.544 1.00 90.62 83 GLY A N 1
ATOM 636 C CA . GLY A 1 83 ? 5.660 -17.422 -13.270 1.00 90.62 83 GLY A CA 1
ATOM 637 C C . GLY A 1 83 ? 4.686 -17.964 -14.319 1.00 90.62 83 GLY A C 1
ATOM 638 O O . GLY A 1 83 ? 4.019 -18.947 -14.030 1.00 90.62 83 GLY A O 1
ATOM 639 N N . LEU A 1 84 ? 4.601 -17.347 -15.502 1.00 91.44 84 LEU A N 1
ATOM 640 C CA . LEU A 1 84 ? 3.800 -17.819 -16.638 1.00 91.44 84 LEU A CA 1
ATOM 641 C C . LEU A 1 84 ? 4.677 -18.562 -17.655 1.00 91.44 84 LEU A C 1
ATOM 643 O O . LEU A 1 84 ? 5.685 -18.023 -18.129 1.00 91.44 84 LEU A O 1
ATOM 647 N N . ALA A 1 85 ? 4.281 -19.776 -18.031 1.00 87.75 85 ALA A N 1
ATOM 648 C CA . ALA A 1 85 ? 4.855 -20.486 -19.168 1.00 87.75 85 ALA A CA 1
ATOM 649 C C . ALA A 1 85 ? 4.445 -19.838 -20.507 1.00 87.75 85 ALA A C 1
ATOM 651 O O . ALA A 1 85 ? 3.568 -18.978 -20.575 1.00 87.75 85 ALA A O 1
ATOM 652 N N . ALA A 1 86 ? 5.122 -20.218 -21.595 1.00 84.75 86 ALA A N 1
ATOM 653 C CA . ALA A 1 86 ? 4.946 -19.578 -22.904 1.00 84.75 86 ALA A CA 1
ATOM 654 C C . ALA A 1 86 ? 3.561 -19.827 -23.533 1.00 84.75 86 ALA A C 1
ATOM 656 O O . ALA A 1 86 ? 3.135 -19.069 -24.403 1.00 84.75 86 ALA A O 1
ATOM 657 N N . ASP A 1 87 ? 2.893 -20.888 -23.100 1.00 89.25 87 ASP A N 1
ATOM 658 C CA . ASP A 1 87 ? 1.595 -21.385 -23.544 1.00 89.25 87 ASP A CA 1
ATOM 659 C C . ASP A 1 87 ? 0.491 -21.208 -22.485 1.00 89.25 87 ASP A C 1
ATOM 661 O O . ASP A 1 87 ? -0.637 -21.659 -22.681 1.00 89.25 87 ASP A O 1
ATOM 665 N N . GLU A 1 88 ? 0.784 -20.513 -21.383 1.00 88.94 88 GLU A N 1
ATOM 666 C CA . GLU A 1 88 ? -0.187 -20.225 -20.330 1.00 88.94 88 GLU A CA 1
ATOM 667 C C . GLU A 1 88 ? -0.884 -18.875 -20.531 1.00 88.94 88 GLU A C 1
ATOM 669 O O . GLU A 1 88 ? -0.288 -17.868 -20.923 1.00 88.94 88 GLU A O 1
ATOM 674 N N . LEU A 1 89 ? -2.175 -18.844 -20.199 1.00 89.06 89 LEU A N 1
ATOM 675 C CA . LEU A 1 89 ? -3.005 -17.644 -20.205 1.00 89.06 89 LEU A CA 1
ATOM 676 C C . LEU A 1 89 ? -3.706 -17.504 -18.855 1.00 89.06 89 LEU A C 1
ATOM 678 O O . LEU A 1 89 ? -4.342 -18.441 -18.372 1.00 89.06 89 LEU A O 1
ATOM 682 N N . ILE A 1 90 ? -3.653 -16.306 -18.270 1.00 89.88 90 ILE A N 1
ATOM 683 C CA . ILE A 1 90 ? -4.513 -15.964 -17.133 1.00 89.88 90 ILE A CA 1
ATOM 684 C C . ILE A 1 90 ? -5.927 -15.764 -17.681 1.00 89.88 90 ILE A C 1
ATOM 686 O O . ILE A 1 90 ? -6.194 -14.763 -18.346 1.00 89.88 90 ILE A O 1
ATOM 690 N N . PHE A 1 91 ? -6.821 -16.714 -17.416 1.00 93.25 91 PHE A N 1
ATOM 691 C CA . PHE A 1 91 ? -8.204 -16.670 -17.902 1.00 93.25 91 PHE A CA 1
ATOM 692 C C . PHE A 1 91 ? -9.215 -16.255 -16.823 1.00 93.25 91 PHE A C 1
ATOM 694 O O . PHE A 1 91 ? -10.289 -15.761 -17.157 1.00 93.25 91 PHE A O 1
ATOM 701 N N . GLU A 1 92 ? -8.877 -16.413 -15.541 1.00 93.00 92 GLU A N 1
ATOM 702 C CA . GLU A 1 92 ? -9.768 -16.115 -14.419 1.00 93.00 92 GLU A CA 1
ATOM 703 C C . GLU A 1 92 ? -9.008 -15.471 -13.254 1.00 93.00 92 GLU A C 1
ATOM 705 O O . GLU A 1 92 ? -7.855 -15.800 -12.970 1.00 93.00 92 GLU A O 1
ATOM 710 N N . LEU A 1 93 ? -9.681 -14.548 -12.564 1.00 91.25 93 LEU A N 1
ATOM 711 C CA . LEU A 1 93 ? -9.229 -13.971 -11.305 1.00 91.25 93 LEU A CA 1
ATOM 712 C C . LEU A 1 93 ? -10.355 -14.086 -10.274 1.00 91.25 93 LEU A C 1
ATOM 714 O O . LEU A 1 93 ? -11.353 -13.369 -10.352 1.00 91.25 93 LEU A O 1
ATOM 718 N N . ILE A 1 94 ? -10.172 -14.956 -9.283 1.00 92.62 94 ILE A N 1
ATOM 719 C CA . ILE A 1 94 ? -11.147 -15.161 -8.209 1.00 92.62 94 ILE A CA 1
ATOM 720 C C . ILE A 1 94 ? -10.861 -14.163 -7.087 1.00 92.62 94 ILE A C 1
ATOM 722 O O . ILE A 1 94 ? -9.838 -14.245 -6.407 1.00 92.62 94 ILE A O 1
ATOM 726 N N . ILE A 1 95 ? -11.778 -13.219 -6.878 1.00 89.44 95 ILE A N 1
ATOM 727 C CA . ILE A 1 95 ? -11.700 -12.247 -5.784 1.00 89.44 95 ILE A CA 1
ATOM 728 C C . ILE A 1 95 ? -12.745 -12.632 -4.732 1.00 89.44 95 ILE A C 1
ATOM 730 O O . ILE A 1 95 ? -13.941 -12.467 -4.984 1.00 89.44 95 ILE A O 1
ATOM 734 N N . PRO A 1 96 ? -12.339 -13.135 -3.552 1.00 85.31 96 PRO A N 1
ATOM 735 C CA . PRO A 1 96 ? -13.294 -13.474 -2.511 1.00 85.31 96 PRO A CA 1
ATOM 736 C C . PRO A 1 96 ? -13.988 -12.211 -2.000 1.00 85.31 96 PRO A C 1
ATOM 738 O O . PRO A 1 96 ? -13.365 -11.167 -1.767 1.00 85.31 96 PRO A O 1
ATOM 741 N N . ARG A 1 97 ? -15.303 -12.312 -1.807 1.00 86.94 97 ARG A N 1
ATOM 742 C CA . ARG A 1 97 ? -16.100 -11.231 -1.237 1.00 86.94 97 ARG A CA 1
ATOM 743 C C . ARG A 1 97 ? -15.753 -11.086 0.242 1.00 86.94 97 ARG A C 1
ATOM 745 O O . ARG A 1 97 ? -16.008 -11.992 1.027 1.00 86.94 97 ARG A O 1
ATOM 752 N N . HIS A 1 98 ? -15.213 -9.932 0.614 1.00 84.00 98 HIS A N 1
ATOM 753 C CA . HIS A 1 98 ? -14.992 -9.568 2.009 1.00 84.00 98 HIS A CA 1
ATOM 754 C C . HIS A 1 98 ? -16.150 -8.679 2.476 1.00 84.00 98 HIS A C 1
ATOM 756 O O . HIS A 1 98 ? -16.477 -7.681 1.831 1.00 84.00 98 HIS A O 1
ATOM 762 N N . THR A 1 99 ? -16.810 -9.064 3.566 1.00 86.69 99 THR A N 1
ATOM 763 C CA . THR A 1 99 ? -17.924 -8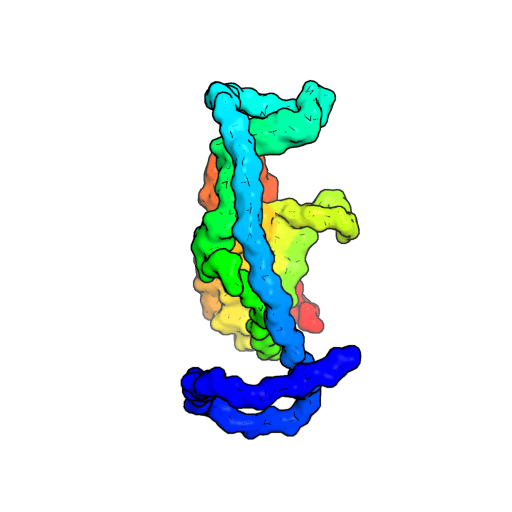.324 4.180 1.00 86.69 99 THR A CA 1
ATOM 764 C C . THR A 1 99 ? -17.558 -7.920 5.599 1.00 86.69 99 THR A C 1
ATOM 766 O O . THR A 1 99 ? -16.809 -8.634 6.256 1.00 86.69 99 THR A O 1
ATOM 769 N N . GLY A 1 100 ? -18.100 -6.803 6.091 1.00 87.19 100 GLY A N 1
ATOM 770 C CA . GLY A 1 100 ? -17.815 -6.330 7.454 1.00 87.19 100 GLY A CA 1
ATOM 771 C C . GLY A 1 100 ? -16.411 -5.742 7.642 1.00 87.19 100 GLY A C 1
ATOM 772 O O . GLY A 1 100 ? -16.001 -5.496 8.770 1.00 87.19 100 GLY A O 1
ATOM 773 N N . CYS A 1 101 ? -15.678 -5.498 6.554 1.00 92.12 101 CYS A N 1
ATOM 774 C CA . CYS A 1 101 ? -14.388 -4.818 6.563 1.00 92.12 101 CYS A CA 1
ATOM 775 C C . CYS A 1 101 ? -14.507 -3.410 5.968 1.00 92.12 101 CYS A C 1
ATOM 777 O O . CYS A 1 101 ? -15.267 -3.183 5.023 1.00 92.12 101 CYS A O 1
AT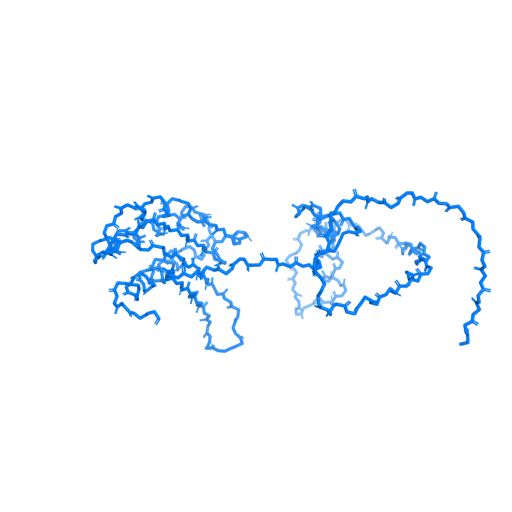OM 779 N N . PHE A 1 102 ? -13.693 -2.481 6.458 1.00 94.25 102 PHE A N 1
ATOM 780 C CA . PHE A 1 102 ? -13.484 -1.197 5.804 1.00 94.25 102 PHE A CA 1
ATOM 781 C C . PHE A 1 102 ? -12.430 -1.354 4.707 1.00 94.25 102 PHE A C 1
ATOM 783 O O . PHE A 1 102 ? -11.344 -1.878 4.955 1.00 94.25 102 PHE A O 1
ATOM 790 N N . MET A 1 103 ? -12.724 -0.871 3.500 1.00 95.19 103 MET A N 1
ATOM 791 C CA . MET A 1 103 ? -11.775 -0.859 2.388 1.00 95.19 103 MET A CA 1
ATOM 792 C C . MET A 1 103 ? -11.640 0.549 1.819 1.00 95.19 103 MET A C 1
ATOM 794 O O . MET A 1 103 ? -12.630 1.240 1.584 1.00 95.19 103 MET A O 1
ATOM 798 N N . ALA A 1 104 ? -10.409 0.968 1.543 1.00 95.69 104 ALA A N 1
ATOM 799 C CA . ALA A 1 104 ? -10.137 2.241 0.895 1.00 95.69 104 ALA A CA 1
ATOM 800 C C . ALA A 1 104 ? -9.066 2.094 -0.181 1.00 95.69 104 ALA A C 1
ATOM 802 O O . ALA A 1 104 ? -8.073 1.389 -0.014 1.00 95.69 104 ALA A O 1
ATOM 803 N N . PHE A 1 105 ? -9.254 2.823 -1.277 1.00 96.62 105 PHE A N 1
ATOM 804 C CA . PHE A 1 105 ? -8.251 2.982 -2.317 1.00 96.62 105 PHE A CA 1
ATOM 805 C C . PHE A 1 105 ? -7.998 4.466 -2.558 1.00 96.62 105 PHE A C 1
ATOM 807 O O . PHE A 1 105 ? -8.925 5.238 -2.805 1.00 96.62 105 PHE A O 1
ATOM 814 N N . GLU A 1 106 ? -6.735 4.869 -2.495 1.00 96.12 106 GLU A N 1
ATOM 815 C CA . GLU A 1 106 ? -6.305 6.245 -2.715 1.00 96.12 106 GLU A CA 1
ATOM 816 C C . GLU A 1 106 ? -5.390 6.298 -3.938 1.00 96.12 106 GLU A C 1
ATOM 818 O O . GLU A 1 106 ? -4.397 5.576 -4.023 1.00 96.12 106 GLU A O 1
ATOM 823 N N . LYS A 1 107 ? -5.704 7.176 -4.897 1.00 94.88 107 LYS A N 1
ATOM 824 C CA . LYS A 1 107 ? -4.927 7.362 -6.128 1.00 94.88 107 LYS A CA 1
ATOM 825 C C . LYS A 1 107 ? -4.521 8.819 -6.288 1.00 94.88 107 LYS A C 1
ATOM 827 O O . LYS A 1 107 ? -5.365 9.701 -6.401 1.00 94.88 107 LYS A O 1
ATOM 832 N N . ILE A 1 108 ? -3.216 9.053 -6.402 1.00 95.19 108 ILE A N 1
ATOM 833 C CA . ILE A 1 108 ? -2.644 10.382 -6.625 1.00 95.19 108 ILE A CA 1
ATOM 834 C C . ILE A 1 108 ? -2.110 10.476 -8.052 1.00 95.19 108 ILE A C 1
ATOM 836 O O . ILE A 1 108 ? -1.149 9.801 -8.425 1.00 95.19 108 ILE A O 1
ATOM 840 N N . GLY A 1 109 ? -2.735 11.335 -8.856 1.00 92.94 109 GLY A N 1
ATOM 841 C CA . GLY A 1 109 ? -2.330 11.681 -10.220 1.00 92.94 109 GLY A CA 1
ATOM 842 C C . GLY A 1 109 ? -2.061 13.181 -10.369 1.00 92.94 109 GLY A C 1
ATOM 843 O O . GLY A 1 109 ? -2.243 13.950 -9.433 1.00 92.94 109 GLY A O 1
ATOM 844 N N . ARG A 1 110 ? -1.627 13.619 -11.559 1.00 90.38 110 ARG A N 1
ATOM 845 C CA . ARG A 1 110 ? -1.465 15.059 -11.871 1.00 90.38 110 ARG A CA 1
ATOM 846 C C . ARG A 1 110 ? -2.787 15.771 -12.188 1.00 90.38 110 ARG A C 1
ATOM 848 O O . ARG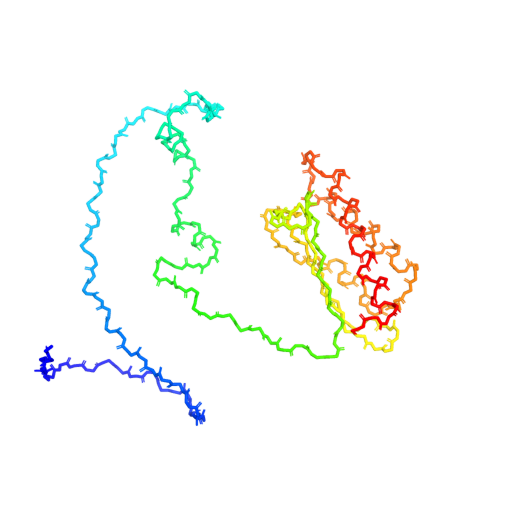 A 1 110 ? -2.841 16.991 -12.160 1.00 90.38 110 ARG A O 1
ATOM 855 N N . ARG A 1 111 ? -3.823 15.008 -12.534 1.00 90.00 111 ARG A N 1
ATOM 856 C CA . ARG A 1 111 ? -5.155 15.473 -12.936 1.00 90.00 111 ARG A CA 1
ATOM 857 C C . ARG A 1 111 ? -6.210 14.507 -12.395 1.00 90.00 111 ARG A C 1
ATOM 859 O O . ARG A 1 111 ? -5.872 13.370 -12.069 1.00 90.00 111 ARG A O 1
ATOM 866 N N . LYS A 1 112 ? -7.465 14.955 -12.304 1.00 81.75 112 LYS A N 1
ATOM 867 C CA . LYS A 1 112 ? -8.564 14.172 -11.708 1.00 81.75 112 LYS A CA 1
ATOM 868 C C . LYS A 1 112 ? -8.979 12.956 -12.552 1.00 81.75 112 LYS A C 1
ATOM 870 O O . LYS A 1 112 ? -9.324 11.929 -11.987 1.00 81.75 112 LYS A O 1
ATOM 875 N N . ALA A 1 113 ? -8.892 13.045 -13.881 1.00 82.31 113 ALA A N 1
ATOM 876 C CA . ALA A 1 113 ? -9.294 11.982 -14.808 1.00 82.31 113 ALA A CA 1
ATOM 877 C C . ALA A 1 113 ? -8.191 11.657 -15.826 1.00 82.31 113 ALA A C 1
ATOM 879 O O . ALA A 1 113 ? -7.327 12.490 -16.100 1.00 82.31 113 ALA A O 1
ATOM 880 N N . LEU A 1 114 ? -8.205 10.434 -16.375 1.00 84.19 114 LEU A N 1
ATOM 881 C CA . LEU A 1 114 ? -7.217 9.946 -17.354 1.00 84.19 114 LEU A CA 1
ATOM 882 C C . LEU A 1 114 ? -5.759 10.122 -16.878 1.00 84.19 114 LEU A C 1
ATOM 884 O O . LEU A 1 114 ? -4.873 10.494 -17.644 1.00 84.19 114 LEU A O 1
ATOM 888 N N . ALA A 1 115 ? -5.491 9.930 -15.583 1.00 85.88 115 ALA A N 1
ATOM 889 C CA . ALA A 1 115 ? -4.161 10.106 -15.000 1.00 85.88 115 ALA A CA 1
ATOM 890 C C . ALA A 1 115 ? -3.488 8.771 -14.670 1.00 85.88 115 ALA A C 1
ATOM 892 O O . ALA A 1 115 ? -4.084 7.910 -14.014 1.00 85.88 115 ALA A O 1
ATOM 893 N N . ILE A 1 116 ? -2.207 8.662 -15.029 1.00 88.12 116 ILE A N 1
ATOM 894 C CA . ILE A 1 116 ? -1.313 7.626 -14.506 1.00 88.12 116 ILE A CA 1
ATOM 895 C C . ILE A 1 116 ? -1.025 7.940 -13.034 1.00 88.12 116 ILE A C 1
ATOM 897 O O . ILE A 1 116 ? -0.688 9.076 -12.678 1.00 88.12 116 ILE A O 1
ATOM 901 N N . SER A 1 117 ? -1.179 6.933 -12.176 1.00 89.38 117 SER A N 1
ATOM 902 C CA . SER A 1 117 ? -0.919 7.047 -10.741 1.00 89.38 117 SER A CA 1
ATOM 903 C C . SER A 1 117 ? 0.558 7.359 -10.493 1.00 89.38 117 SER A C 1
ATOM 905 O O . SER A 1 117 ? 1.435 6.593 -10.884 1.00 89.38 117 SER A O 1
ATOM 907 N N . ARG A 1 118 ? 0.851 8.460 -9.796 1.00 92.06 118 ARG A N 1
ATOM 908 C CA . ARG A 1 118 ? 2.190 8.724 -9.245 1.00 92.06 118 ARG A CA 1
ATOM 909 C C . ARG A 1 118 ? 2.434 7.912 -7.977 1.00 92.06 118 ARG A C 1
ATOM 911 O O . ARG A 1 118 ? 3.577 7.518 -7.742 1.00 92.06 118 ARG A O 1
ATOM 918 N N . ILE A 1 119 ? 1.370 7.707 -7.198 1.00 94.38 119 ILE A N 1
ATOM 919 C CA . ILE A 1 119 ? 1.247 6.799 -6.050 1.00 94.38 119 ILE A CA 1
ATOM 920 C C . ILE A 1 119 ? -0.198 6.309 -6.016 1.00 94.38 119 ILE A C 1
ATOM 922 O O . ILE A 1 119 ? -1.118 7.071 -6.329 1.00 94.38 119 ILE A O 1
ATOM 926 N N . ASN A 1 120 ? -0.393 5.054 -5.639 1.00 96.69 120 ASN A N 1
ATOM 927 C CA . ASN A 1 120 ? -1.679 4.579 -5.156 1.00 96.69 120 ASN A CA 1
ATOM 928 C C . ASN A 1 120 ? -1.497 3.703 -3.914 1.00 96.69 120 ASN A C 1
ATOM 930 O O . ASN A 1 120 ? -0.389 3.227 -3.655 1.00 96.69 120 ASN A O 1
ATOM 934 N N . MET A 1 121 ? -2.564 3.552 -3.141 1.00 98.00 121 MET A N 1
ATOM 935 C CA . MET A 1 121 ? -2.577 2.778 -1.909 1.00 98.00 121 MET A CA 1
ATOM 936 C C . MET A 1 121 ? -3.912 2.052 -1.770 1.00 98.00 121 MET A C 1
ATOM 938 O O . MET A 1 121 ? -4.953 2.654 -2.028 1.00 98.00 121 MET A O 1
ATOM 942 N N . GLY A 1 122 ? -3.864 0.777 -1.389 1.00 97.94 122 GLY A N 1
ATOM 943 C CA . GLY A 1 122 ? -5.020 -0.012 -0.973 1.00 97.94 122 GLY A CA 1
ATOM 944 C C . GLY A 1 122 ? -4.934 -0.337 0.516 1.00 97.94 122 GLY A C 1
ATOM 945 O O . GLY A 1 122 ? -3.870 -0.734 0.992 1.00 97.94 122 GLY A O 1
ATOM 946 N N . LEU A 1 123 ? -6.047 -0.165 1.224 1.00 97.81 123 LEU A N 1
ATOM 947 C CA . LEU A 1 123 ? -6.217 -0.464 2.640 1.00 97.81 123 LEU A CA 1
ATOM 948 C C . LEU A 1 123 ? -7.432 -1.374 2.814 1.00 97.81 123 LEU A C 1
ATOM 950 O O . LEU A 1 123 ? -8.495 -1.084 2.267 1.00 97.81 123 LEU A O 1
ATOM 954 N N . LEU A 1 124 ? -7.278 -2.414 3.623 1.00 96.50 124 LEU A N 1
ATOM 955 C CA . LEU A 1 124 ? -8.367 -3.197 4.192 1.00 96.50 124 LEU A CA 1
ATOM 956 C C . LEU A 1 124 ? -8.165 -3.261 5.705 1.00 96.50 124 LEU A C 1
ATOM 958 O O . LEU A 1 124 ? -7.054 -3.531 6.160 1.00 96.50 124 LEU A O 1
ATOM 962 N N . LEU A 1 125 ? -9.232 -3.016 6.461 1.00 96.81 125 LEU A N 1
ATOM 963 C CA . LEU A 1 125 ? -9.271 -3.159 7.912 1.00 96.81 125 LEU A CA 1
ATOM 964 C C . LEU A 1 125 ? -10.470 -4.013 8.313 1.00 96.81 125 LEU A C 1
ATOM 966 O O . LEU A 1 125 ? -11.603 -3.725 7.925 1.00 96.81 125 LEU A O 1
ATOM 970 N N . GLU A 1 126 ? -10.224 -5.026 9.132 1.00 95.69 126 GLU A N 1
ATOM 971 C CA . GLU A 1 126 ? -11.266 -5.702 9.903 1.00 95.69 126 GLU A CA 1
ATOM 972 C C . GLU A 1 126 ? -11.219 -5.130 11.323 1.00 95.69 126 GLU A C 1
ATOM 974 O O . GLU A 1 126 ? -10.149 -5.061 11.932 1.00 95.69 126 GLU A O 1
ATOM 979 N N . MET A 1 127 ? -12.362 -4.671 11.829 1.00 94.44 127 MET A N 1
ATOM 980 C CA . MET A 1 127 ? -12.463 -3.972 13.111 1.00 94.44 127 MET A CA 1
ATOM 981 C C . MET A 1 127 ? -13.249 -4.817 14.115 1.00 94.44 127 MET A C 1
ATOM 983 O O . MET A 1 127 ? -14.313 -5.339 13.790 1.00 94.44 127 MET A O 1
ATOM 987 N N . THR A 1 128 ? -12.772 -4.868 15.356 1.00 94.19 128 THR A N 1
ATOM 988 C CA . THR A 1 128 ? -13.521 -5.365 16.516 1.00 94.19 128 THR A CA 1
ATOM 989 C C . THR A 1 128 ? -13.738 -4.191 17.464 1.00 94.19 128 THR A C 1
ATOM 991 O O . THR A 1 128 ? -12.845 -3.810 18.223 1.00 94.19 128 THR A O 1
ATOM 994 N N . GLY A 1 129 ? -14.911 -3.559 17.376 1.00 91.31 129 GLY A N 1
ATOM 995 C CA . GLY A 1 129 ? -15.156 -2.270 18.027 1.00 91.31 129 GLY A CA 1
ATOM 996 C C . GLY A 1 129 ? -14.219 -1.196 17.467 1.00 91.31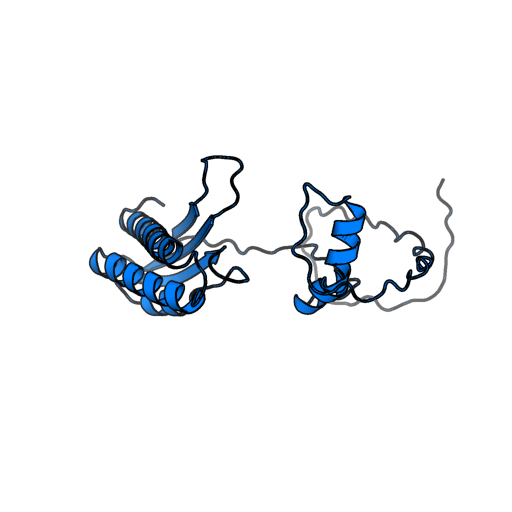 129 GLY A C 1
ATOM 997 O O . GLY A 1 129 ? -14.182 -0.973 16.260 1.00 91.31 129 GLY A O 1
ATOM 998 N N . SER A 1 130 ? -13.436 -0.553 18.333 1.00 91.62 130 SER A N 1
ATOM 999 C CA . SER A 1 130 ? -12.415 0.429 17.936 1.00 91.62 130 SER A CA 1
ATOM 1000 C C . SER A 1 130 ? -11.036 -0.181 17.655 1.00 91.62 130 SER A C 1
ATOM 1002 O O . SER A 1 130 ? -10.099 0.556 17.361 1.00 91.62 130 SER A O 1
ATOM 1004 N N . THR A 1 131 ? -10.879 -1.499 17.782 1.00 96.25 131 THR A N 1
ATOM 1005 C CA . THR A 1 131 ? -9.587 -2.183 17.642 1.00 96.25 131 THR A CA 1
ATOM 1006 C C . THR A 1 131 ? -9.447 -2.799 16.257 1.00 96.25 131 THR A C 1
ATOM 1008 O O . THR A 1 131 ? -10.374 -3.435 15.760 1.00 96.25 131 THR A O 1
ATOM 1011 N N . ILE A 1 132 ? -8.277 -2.646 15.642 1.00 97.69 132 ILE A N 1
ATOM 1012 C CA . ILE A 1 132 ? -7.958 -3.250 14.347 1.00 97.69 132 ILE A CA 1
ATOM 1013 C C . ILE A 1 132 ? -7.655 -4.735 14.569 1.00 97.69 132 ILE A C 1
ATOM 1015 O O . ILE A 1 132 ? -6.611 -5.082 15.116 1.00 97.69 132 ILE A O 1
ATOM 1019 N N . ALA A 1 133 ? -8.561 -5.619 14.155 1.00 96.94 133 ALA A N 1
ATOM 1020 C CA . ALA A 1 133 ? -8.370 -7.066 14.240 1.00 96.94 133 ALA A CA 1
ATOM 1021 C C . ALA A 1 133 ? -7.420 -7.578 13.150 1.00 96.94 133 ALA A C 1
ATOM 1023 O O . ALA A 1 133 ? -6.598 -8.454 13.407 1.00 96.94 133 ALA A O 1
ATOM 1024 N N . ARG A 1 134 ? -7.517 -7.006 11.945 1.00 96.88 134 ARG A N 1
ATOM 1025 C CA . ARG A 1 134 ? -6.670 -7.346 10.799 1.00 96.88 134 ARG A CA 1
ATOM 1026 C C . ARG A 1 134 ? -6.426 -6.123 9.933 1.00 96.88 134 ARG A C 1
ATOM 1028 O O . ARG A 1 134 ? -7.349 -5.334 9.713 1.00 96.88 134 ARG A O 1
ATOM 1035 N N . ALA A 1 135 ? -5.221 -6.004 9.384 1.00 97.69 135 ALA A N 1
ATOM 1036 C CA . ALA A 1 135 ? -4.889 -4.961 8.422 1.00 97.69 135 ALA A CA 1
ATOM 1037 C C . ALA A 1 135 ? -4.225 -5.536 7.164 1.00 97.69 135 ALA A C 1
ATOM 1039 O O . ALA A 1 135 ? -3.360 -6.405 7.228 1.00 97.69 135 ALA A O 1
ATOM 1040 N N . ALA A 1 136 ? -4.593 -5.009 5.997 1.00 97.88 136 ALA A N 1
ATOM 1041 C CA . ALA A 1 136 ? -3.824 -5.185 4.771 1.00 97.88 136 ALA A CA 1
ATOM 1042 C C . ALA A 1 136 ? -3.551 -3.820 4.139 1.00 97.88 136 ALA A C 1
ATOM 1044 O O . ALA A 1 136 ? -4.476 -3.041 3.906 1.00 97.88 136 ALA A O 1
ATOM 1045 N N . VAL A 1 137 ? -2.283 -3.531 3.855 1.00 98.44 137 VAL A N 1
ATOM 1046 C CA . VAL A 1 137 ? -1.835 -2.253 3.294 1.00 98.44 137 VAL A CA 1
ATOM 1047 C C . VAL A 1 137 ? -0.949 -2.543 2.097 1.00 98.44 137 VAL A C 1
ATOM 1049 O O . VAL A 1 137 ? 0.050 -3.244 2.216 1.00 98.44 137 VAL A O 1
ATOM 1052 N N . ALA A 1 138 ? -1.266 -1.975 0.938 1.00 98.25 138 ALA A N 1
ATOM 1053 C CA . ALA A 1 138 ? -0.449 -2.115 -0.261 1.00 98.25 138 ALA A CA 1
ATOM 1054 C C . ALA A 1 138 ? -0.173 -0.761 -0.908 1.00 98.25 138 ALA A C 1
ATOM 1056 O O . ALA A 1 138 ? -1.076 0.064 -1.030 1.00 98.25 138 ALA A O 1
ATOM 1057 N N . TYR A 1 139 ? 1.057 -0.550 -1.385 1.00 97.94 139 TYR A N 1
ATOM 1058 C CA . TYR A 1 139 ? 1.412 0.615 -2.198 1.00 97.94 139 TYR A CA 1
ATOM 1059 C C . TYR A 1 139 ? 1.715 0.220 -3.640 1.00 97.94 139 TYR A C 1
ATOM 1061 O O . TYR A 1 139 ? 2.432 -0.744 -3.915 1.00 97.94 139 TYR A O 1
ATOM 1069 N N . GLY A 1 140 ? 1.243 1.044 -4.573 1.00 95.94 140 GLY A N 1
ATOM 1070 C CA . GLY A 1 140 ? 1.612 1.006 -5.983 1.00 95.94 140 GLY A CA 1
ATOM 1071 C C . GLY A 1 140 ? 2.366 2.263 -6.409 1.00 95.94 140 GLY A C 1
ATOM 1072 O O . GLY A 1 140 ? 2.217 3.345 -5.838 1.00 95.94 140 GLY A O 1
ATOM 1073 N N . ALA A 1 141 ? 3.210 2.118 -7.433 1.00 93.00 141 ALA A N 1
ATOM 1074 C CA . ALA A 1 141 ? 4.140 3.149 -7.905 1.00 93.00 141 ALA A CA 1
ATOM 1075 C C . ALA A 1 141 ? 5.165 3.625 -6.847 1.00 93.00 141 ALA A C 1
ATOM 1077 O O . ALA A 1 141 ? 5.850 4.628 -7.055 1.00 93.00 141 ALA A O 1
ATOM 1078 N N . VAL A 1 142 ? 5.342 2.882 -5.751 1.00 92.50 142 VAL A N 1
ATOM 1079 C CA . VAL A 1 142 ? 6.343 3.120 -4.690 1.00 92.50 142 VAL A CA 1
ATOM 1080 C C . VAL A 1 142 ? 7.390 1.991 -4.655 1.00 92.50 142 VAL A C 1
ATOM 1082 O O . VAL A 1 142 ? 7.984 1.678 -3.636 1.00 92.50 142 VAL A O 1
ATOM 1085 N N . GLY A 1 143 ? 7.664 1.371 -5.800 1.00 90.06 143 GLY A N 1
ATOM 1086 C CA . GLY A 1 143 ? 8.604 0.257 -5.908 1.00 90.06 143 GLY A CA 1
ATOM 1087 C C . GLY A 1 143 ? 8.923 -0.060 -7.363 1.00 90.06 143 GLY A C 1
ATOM 1088 O O . GLY A 1 143 ? 8.682 0.772 -8.241 1.00 90.06 143 GLY A O 1
ATOM 1089 N N . LYS A 1 144 ? 9.510 -1.234 -7.619 1.00 87.44 144 LYS A N 1
ATOM 1090 C CA . LYS A 1 144 ? 9.554 -1.827 -8.969 1.00 87.44 144 LYS A CA 1
ATOM 1091 C C . LYS A 1 144 ? 8.181 -2.411 -9.332 1.00 87.44 144 LYS A C 1
ATOM 1093 O O . LYS A 1 144 ? 7.709 -2.210 -10.441 1.00 87.44 144 LYS A O 1
ATOM 1098 N N . THR A 1 145 ? 7.535 -3.053 -8.363 1.00 89.75 145 THR A N 1
ATOM 1099 C CA . THR A 1 145 ? 6.184 -3.622 -8.429 1.00 89.75 145 THR A CA 1
ATOM 1100 C C . THR A 1 145 ? 5.309 -3.024 -7.324 1.00 89.75 145 THR A C 1
ATOM 1102 O O . THR A 1 145 ? 5.819 -2.342 -6.427 1.00 89.75 145 THR A O 1
ATOM 1105 N N . ALA A 1 146 ? 3.992 -3.237 -7.397 1.00 93.44 146 ALA A N 1
ATOM 1106 C CA . ALA A 1 146 ? 3.123 -3.030 -6.241 1.00 93.44 146 ALA A CA 1
ATOM 1107 C C . ALA A 1 146 ? 3.441 -4.086 -5.172 1.00 93.44 146 ALA A C 1
ATOM 1109 O O . ALA A 1 146 ? 3.817 -5.209 -5.509 1.00 93.44 146 ALA A O 1
ATOM 1110 N N . TYR A 1 147 ? 3.337 -3.719 -3.898 1.00 95.56 147 TYR A N 1
ATOM 1111 C CA . TYR A 1 147 ? 3.689 -4.613 -2.796 1.00 95.56 147 TYR A CA 1
ATOM 1112 C C . TYR A 1 147 ? 2.851 -4.323 -1.554 1.00 95.56 147 TYR A C 1
ATOM 1114 O O . TYR A 1 147 ? 2.442 -3.181 -1.323 1.00 95.56 147 TYR A O 1
ATOM 1122 N N . ARG A 1 148 ? 2.625 -5.371 -0.755 1.00 97.38 148 ARG A N 1
ATOM 1123 C CA . ARG A 1 148 ? 2.073 -5.255 0.596 1.00 97.38 148 ARG A CA 1
ATOM 1124 C C . ARG A 1 148 ? 3.133 -4.757 1.569 1.00 97.38 148 ARG A C 1
ATOM 1126 O O . ARG A 1 148 ? 4.309 -5.085 1.426 1.00 97.38 148 ARG A O 1
ATOM 1133 N N . VAL A 1 149 ? 2.706 -3.973 2.547 1.00 97.69 149 VAL A N 1
ATOM 1134 C CA . VAL A 1 149 ? 3.559 -3.375 3.571 1.00 97.69 149 VAL A CA 1
ATOM 1135 C C . VAL A 1 149 ? 3.302 -4.086 4.889 1.00 97.69 149 VAL A C 1
ATOM 1137 O O . VAL A 1 149 ? 2.633 -3.560 5.773 1.00 97.69 149 VAL A O 1
ATOM 1140 N N . THR A 1 150 ? 3.827 -5.302 5.007 1.00 97.75 150 THR A N 1
ATOM 1141 C CA . THR A 1 150 ? 3.614 -6.173 6.173 1.00 97.75 150 THR A CA 1
ATOM 1142 C C . THR A 1 150 ? 4.026 -5.507 7.484 1.00 97.75 150 THR A C 1
ATOM 1144 O O . THR A 1 150 ? 3.348 -5.660 8.488 1.00 97.75 150 THR A O 1
ATOM 1147 N N . GLU A 1 151 ? 5.073 -4.681 7.470 1.00 98.19 151 GLU A N 1
ATOM 1148 C CA . GLU A 1 151 ? 5.519 -3.911 8.639 1.00 98.19 151 GLU A CA 1
ATOM 1149 C C . GLU A 1 151 ? 4.443 -2.937 9.151 1.00 98.19 151 GLU A C 1
ATOM 1151 O O . GLU A 1 151 ? 4.300 -2.758 10.358 1.00 98.19 151 GLU A O 1
ATOM 1156 N N . LEU A 1 152 ? 3.671 -2.314 8.249 1.00 98.31 152 LEU A N 1
ATOM 1157 C CA . LEU A 1 152 ? 2.535 -1.467 8.629 1.00 98.31 152 LEU A CA 1
ATOM 1158 C C . LEU A 1 152 ? 1.357 -2.304 9.115 1.00 98.31 152 LEU A C 1
ATOM 1160 O O . LEU A 1 152 ? 0.697 -1.907 10.067 1.00 98.31 152 LEU A O 1
ATOM 1164 N N . GLU A 1 153 ? 1.093 -3.437 8.469 1.00 98.50 153 GLU A N 1
ATOM 1165 C CA . GLU A 1 153 ? 0.007 -4.346 8.844 1.00 98.50 153 GLU A CA 1
ATOM 1166 C C . GLU A 1 153 ? 0.204 -4.837 10.284 1.00 98.50 153 GLU A C 1
ATOM 1168 O O . GLU A 1 153 ? -0.631 -4.563 11.144 1.00 98.50 153 GLU A O 1
ATOM 1173 N N . THR A 1 154 ? 1.376 -5.404 10.583 1.00 98.50 154 THR A N 1
ATOM 1174 C CA . THR A 1 154 ? 1.756 -5.844 11.934 1.00 98.50 154 THR A CA 1
ATOM 1175 C C . THR A 1 154 ? 1.776 -4.693 12.941 1.00 98.50 154 THR A C 1
ATOM 1177 O O . THR A 1 154 ? 1.461 -4.885 14.111 1.00 98.50 154 THR A O 1
ATOM 1180 N N . PHE A 1 155 ? 2.139 -3.478 12.518 1.00 98.56 155 PHE A N 1
ATOM 1181 C CA . PHE A 1 155 ? 2.099 -2.316 13.402 1.00 98.56 155 PHE A CA 1
ATOM 1182 C C . PHE A 1 155 ? 0.670 -1.897 13.776 1.00 98.56 155 PHE A C 1
ATOM 1184 O O . PHE A 1 155 ? 0.490 -1.340 14.858 1.00 98.56 155 PHE A O 1
ATOM 1191 N N . LEU A 1 156 ? -0.314 -2.090 12.896 1.00 98.44 156 LEU A N 1
ATOM 1192 C CA . LEU A 1 156 ? -1.702 -1.663 13.103 1.00 98.44 156 LEU A CA 1
ATOM 1193 C C . LEU A 1 156 ? -2.527 -2.696 13.879 1.00 98.44 156 LEU A C 1
ATOM 1195 O O . LEU A 1 156 ? -3.380 -2.313 14.676 1.00 98.44 156 LEU A O 1
ATOM 1199 N N . GLU A 1 157 ? -2.284 -3.984 13.647 1.00 98.44 157 GLU A N 1
ATOM 1200 C CA . GLU A 1 157 ? -3.043 -5.077 14.256 1.00 98.44 157 GLU A CA 1
ATOM 1201 C C . GLU A 1 157 ? -2.991 -5.053 15.793 1.00 98.44 157 GLU A C 1
ATOM 1203 O O . GLU A 1 157 ? -1.961 -4.788 16.415 1.00 98.44 157 GLU A O 1
ATOM 1208 N N . GLY A 1 158 ? -4.146 -5.296 16.415 1.00 97.94 158 GLY A N 1
ATOM 1209 C CA . GLY A 1 158 ? -4.335 -5.287 17.865 1.00 97.94 158 GLY A CA 1
ATOM 1210 C C . GLY A 1 158 ? -4.410 -3.897 18.503 1.00 97.94 158 GLY A C 1
ATOM 1211 O O . GLY A 1 158 ? -4.637 -3.808 19.710 1.00 97.94 158 GLY A O 1
ATOM 1212 N N . LYS A 1 159 ? -4.247 -2.807 17.741 1.00 98.25 159 LYS A N 1
ATOM 1213 C CA . LYS A 1 159 ? -4.278 -1.440 18.283 1.00 98.25 159 LYS A CA 1
ATOM 1214 C C . LYS A 1 159 ? -5.628 -0.765 18.095 1.00 98.25 159 LYS A C 1
ATOM 1216 O O . LYS A 1 159 ? -6.362 -1.042 17.146 1.00 98.25 159 LYS A O 1
ATOM 1221 N N . GLN A 1 160 ? -5.930 0.155 19.006 1.00 97.31 160 GLN A N 1
ATOM 1222 C CA . GLN A 1 160 ? -7.091 1.024 18.895 1.00 97.31 160 GLN A CA 1
ATOM 1223 C C . GLN A 1 160 ? -6.858 2.071 17.803 1.00 97.31 160 GLN A C 1
ATOM 1225 O O . GLN A 1 160 ? -5.819 2.729 17.775 1.00 97.31 160 GLN A O 1
ATOM 1230 N N . LEU A 1 161 ? -7.823 2.220 16.899 1.00 96.81 161 LEU A N 1
ATOM 1231 C CA . LEU A 1 161 ? -7.771 3.227 15.851 1.00 96.81 161 LEU A CA 1
ATOM 1232 C C . LEU A 1 161 ? -8.082 4.607 16.442 1.00 96.81 161 LEU A C 1
ATOM 1234 O O . LEU A 1 161 ? -9.239 4.973 16.603 1.00 96.81 161 LEU A O 1
ATOM 1238 N N . ASP A 1 162 ? -7.038 5.369 16.758 1.00 96.50 162 ASP A N 1
ATOM 1239 C CA . ASP A 1 162 ? -7.126 6.739 17.261 1.00 96.50 162 ASP A CA 1
ATOM 1240 C C . ASP A 1 162 ? -6.188 7.698 16.496 1.00 96.50 162 ASP A C 1
ATOM 1242 O O . ASP A 1 162 ? -5.425 7.304 15.607 1.00 96.50 162 ASP A O 1
ATOM 1246 N N . GLU A 1 163 ? -6.251 8.994 16.810 1.00 95.75 163 GLU A N 1
ATOM 1247 C CA . GLU A 1 163 ? -5.426 10.009 16.140 1.00 95.75 163 GLU A CA 1
ATOM 1248 C C . GLU A 1 163 ? -3.918 9.794 16.349 1.00 95.75 163 GLU A C 1
ATOM 1250 O O . GLU A 1 163 ? -3.115 10.065 15.445 1.00 95.75 163 GLU A O 1
ATOM 1255 N N . ALA A 1 164 ? -3.520 9.276 17.515 1.00 97.69 164 ALA A N 1
ATOM 1256 C CA . ALA A 1 164 ? -2.125 9.006 17.837 1.00 97.69 164 ALA A CA 1
ATOM 1257 C C . ALA A 1 164 ? -1.577 7.862 16.971 1.00 97.69 164 ALA A C 1
ATOM 1259 O O . ALA A 1 164 ? -0.513 8.011 16.357 1.00 97.69 164 ALA A O 1
ATOM 1260 N N . LEU A 1 165 ? -2.333 6.769 16.838 1.00 98.19 165 LEU A N 1
ATOM 1261 C CA . LEU A 1 165 ? -2.006 5.645 15.972 1.00 98.19 165 LEU A CA 1
ATOM 1262 C C . LEU A 1 165 ? -1.903 6.095 14.516 1.00 98.19 165 LEU A C 1
ATOM 1264 O O . LEU A 1 165 ? -0.939 5.750 13.834 1.00 98.19 165 LEU A O 1
ATOM 1268 N N . ILE A 1 166 ? -2.852 6.906 14.037 1.00 98.25 166 ILE A N 1
ATOM 1269 C CA . ILE A 1 166 ? -2.847 7.441 12.666 1.00 98.25 166 ILE A CA 1
ATOM 1270 C C . ILE A 1 166 ? -1.567 8.243 12.399 1.00 98.25 166 ILE A C 1
ATOM 1272 O O . ILE A 1 166 ? -0.918 8.088 11.353 1.00 98.25 166 ILE A O 1
ATOM 1276 N N . LYS A 1 167 ? -1.167 9.097 13.347 1.00 98.19 167 LYS A N 1
ATOM 1277 C CA . LYS A 1 167 ? 0.067 9.880 13.245 1.00 98.19 167 LYS A CA 1
ATOM 1278 C C . LYS A 1 167 ? 1.293 8.969 13.149 1.00 98.19 167 LYS A C 1
ATOM 1280 O O . LYS A 1 167 ? 2.071 9.133 12.199 1.00 98.19 167 LYS A O 1
ATOM 1285 N N . GLN A 1 168 ? 1.420 8.005 14.062 1.00 98.56 168 GLN A N 1
ATOM 1286 C CA . GLN A 1 168 ? 2.536 7.055 14.120 1.00 98.56 168 GLN A CA 1
ATOM 1287 C C . GLN A 1 168 ? 2.604 6.149 12.882 1.00 98.56 168 GLN A C 1
ATOM 1289 O O . GLN A 1 168 ? 3.676 5.972 12.306 1.00 98.56 168 GLN A O 1
ATOM 1294 N N . ALA A 1 169 ? 1.465 5.640 12.403 1.00 98.50 169 ALA A N 1
ATOM 1295 C CA . ALA A 1 169 ? 1.391 4.833 11.185 1.00 98.50 169 ALA A CA 1
ATOM 1296 C C . ALA A 1 169 ? 1.900 5.616 9.965 1.00 98.50 169 ALA A C 1
ATOM 1298 O O . ALA A 1 169 ? 2.630 5.082 9.131 1.00 98.50 169 ALA A O 1
ATOM 1299 N N . GLY A 1 170 ? 1.579 6.911 9.880 1.00 98.44 170 GLY A N 1
ATOM 1300 C CA . GLY A 1 170 ? 2.132 7.778 8.840 1.00 98.44 170 GLY A CA 1
ATOM 1301 C C . GLY A 1 170 ? 3.649 7.970 8.950 1.00 98.44 170 GLY A C 1
ATOM 1302 O O . GLY A 1 170 ? 4.331 7.937 7.932 1.00 98.44 170 GLY A O 1
ATOM 1303 N N . GLU A 1 171 ? 4.194 8.133 10.159 1.00 98.62 171 GLU A N 1
ATOM 1304 C CA . GLU A 1 171 ? 5.648 8.249 10.380 1.00 98.62 171 GLU A CA 1
ATOM 1305 C C . GLU A 1 171 ? 6.379 6.960 9.971 1.00 98.62 171 GLU A C 1
ATOM 1307 O O . GLU A 1 171 ? 7.387 7.010 9.259 1.00 98.62 171 GLU A O 1
ATOM 1312 N N . LEU A 1 172 ? 5.819 5.802 10.330 1.00 98.62 172 LEU A N 1
ATOM 1313 C CA . LEU A 1 172 ? 6.329 4.499 9.912 1.00 98.62 172 LEU A CA 1
ATOM 1314 C C . LEU A 1 172 ? 6.273 4.331 8.384 1.00 98.62 172 LEU A C 1
ATOM 1316 O O . LEU A 1 172 ? 7.253 3.908 7.772 1.00 98.62 172 LEU A O 1
ATOM 1320 N N . ALA A 1 173 ? 5.174 4.741 7.745 1.00 98.31 173 ALA A N 1
ATOM 1321 C CA . ALA A 1 173 ? 5.053 4.718 6.289 1.00 98.31 173 ALA A CA 1
ATOM 1322 C C . ALA A 1 173 ? 6.111 5.596 5.599 1.00 98.31 173 ALA A C 1
ATOM 1324 O O . ALA A 1 173 ? 6.679 5.187 4.585 1.00 98.31 173 ALA A O 1
ATOM 1325 N N . GLU A 1 174 ? 6.420 6.782 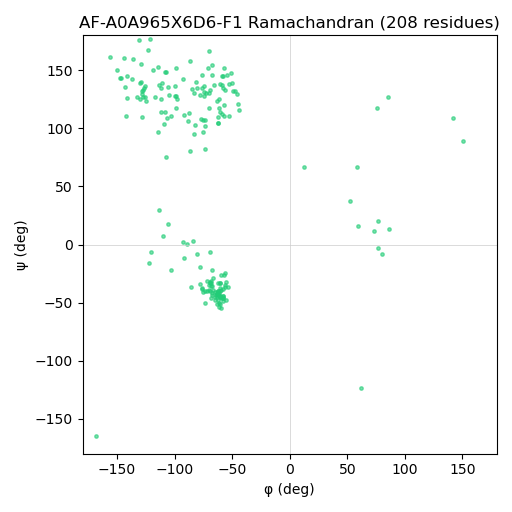6.141 1.00 98.19 174 GLU A N 1
ATOM 1326 C CA . GLU A 1 174 ? 7.497 7.620 5.602 1.00 98.19 174 GLU A CA 1
ATOM 1327 C C . GLU A 1 174 ? 8.851 6.909 5.657 1.00 98.19 174 GLU A C 1
ATOM 1329 O O . GLU A 1 174 ? 9.601 6.961 4.676 1.00 98.19 174 GLU A O 1
ATOM 1334 N N . LYS A 1 175 ? 9.161 6.251 6.781 1.00 98.19 175 LYS A N 1
ATOM 1335 C CA . LYS A 1 175 ? 10.411 5.506 6.969 1.00 98.19 175 LYS A CA 1
ATOM 1336 C C . LYS A 1 175 ? 10.529 4.373 5.948 1.00 98.19 175 LYS A C 1
ATOM 1338 O O . LYS A 1 175 ? 11.473 4.372 5.158 1.00 98.19 175 LYS A O 1
ATOM 1343 N N . ILE A 1 176 ? 9.520 3.506 5.875 1.00 97.56 176 ILE A N 1
ATOM 1344 C CA . ILE A 1 176 ? 9.493 2.353 4.962 1.00 97.56 176 ILE A CA 1
ATOM 1345 C C . ILE A 1 176 ? 9.647 2.801 3.505 1.00 97.56 176 ILE A C 1
ATOM 1347 O O . ILE A 1 176 ? 10.442 2.249 2.747 1.00 97.56 176 ILE A O 1
ATOM 1351 N N . VAL A 1 177 ? 8.918 3.840 3.087 1.00 96.94 177 VAL A N 1
ATOM 1352 C CA . VAL A 1 177 ? 9.001 4.342 1.707 1.00 96.94 177 VAL A CA 1
ATOM 1353 C C . VAL A 1 177 ? 10.351 4.996 1.415 1.00 96.94 177 VAL A C 1
ATOM 1355 O O . VAL A 1 177 ? 10.842 4.911 0.286 1.00 96.94 177 VAL A O 1
ATOM 1358 N N . THR A 1 178 ? 10.963 5.642 2.409 1.00 97.12 178 THR A N 1
ATOM 1359 C CA . THR A 1 178 ? 12.308 6.213 2.273 1.00 97.12 178 THR A CA 1
ATOM 1360 C C . THR A 1 178 ? 13.333 5.117 2.005 1.00 97.12 178 THR A C 1
ATOM 1362 O O . THR A 1 178 ? 14.104 5.236 1.053 1.00 97.12 178 THR A O 1
ATOM 1365 N N . GLU A 1 179 ? 13.290 4.035 2.782 1.00 95.69 179 GLU A N 1
ATOM 1366 C CA . GLU A 1 179 ? 14.167 2.872 2.624 1.00 95.69 179 GLU A CA 1
ATOM 1367 C C . GLU A 1 179 ? 13.911 2.163 1.284 1.00 95.69 179 GLU A C 1
ATOM 1369 O O . GLU A 1 179 ? 14.837 1.954 0.498 1.00 95.69 179 GLU A O 1
ATOM 1374 N N . LYS A 1 180 ? 12.642 1.899 0.941 1.00 94.94 180 LYS A N 1
ATOM 1375 C CA . LYS A 1 180 ? 12.258 1.209 -0.305 1.00 94.94 180 LYS A CA 1
ATOM 1376 C C . LYS A 1 180 ? 12.694 1.947 -1.571 1.00 94.94 180 LYS A C 1
ATOM 1378 O O . LYS A 1 180 ? 12.960 1.323 -2.600 1.00 94.94 180 LYS A O 1
ATOM 1383 N N . LEU A 1 181 ? 12.716 3.278 -1.528 1.00 94.38 181 LEU A N 1
ATOM 1384 C CA . LEU A 1 181 ? 13.085 4.129 -2.657 1.00 94.38 181 LEU A CA 1
ATOM 1385 C C . LEU A 1 181 ? 14.481 4.750 -2.506 1.00 94.38 181 LEU A C 1
ATOM 1387 O O . LEU A 1 181 ? 14.768 5.736 -3.195 1.00 94.38 181 LEU A O 1
ATOM 1391 N N . ALA A 1 182 ? 15.342 4.224 -1.632 1.00 92.06 182 ALA A N 1
ATOM 1392 C CA . ALA A 1 182 ? 16.685 4.756 -1.423 1.00 92.06 182 ALA A CA 1
ATOM 1393 C C . ALA A 1 182 ?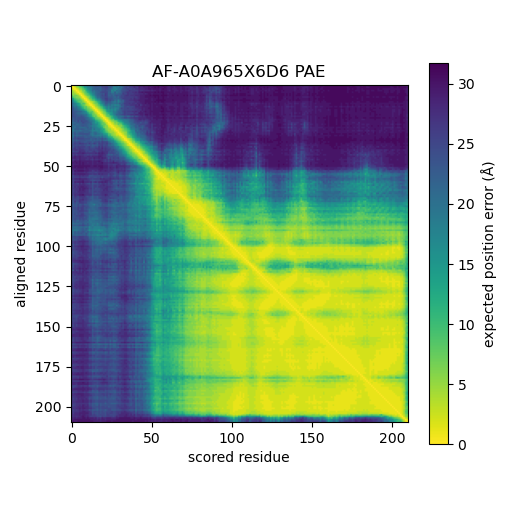 17.414 5.004 -2.764 1.00 92.06 182 ALA A C 1
ATOM 1395 O O . ALA A 1 182 ? 17.362 4.194 -3.691 1.00 92.06 182 ALA A O 1
ATOM 1396 N N . GLY A 1 183 ? 18.013 6.191 -2.906 1.00 89.19 183 GLY A N 1
ATOM 1397 C CA . GLY A 1 183 ? 18.710 6.623 -4.127 1.00 89.19 183 GLY A CA 1
ATOM 1398 C C . GLY A 1 183 ? 17.825 7.150 -5.271 1.00 89.19 183 GLY A C 1
ATOM 1399 O O . GLY A 1 183 ? 18.345 7.710 -6.236 1.00 89.19 183 GLY A O 1
ATOM 1400 N N . ARG A 1 184 ? 16.489 7.047 -5.199 1.00 91.00 184 ARG A N 1
ATOM 1401 C CA . ARG A 1 184 ? 15.602 7.589 -6.246 1.00 91.00 184 ARG A CA 1
ATOM 1402 C C . ARG A 1 184 ? 15.298 9.075 -6.018 1.00 91.00 184 ARG A C 1
ATOM 1404 O O . ARG A 1 184 ? 14.849 9.482 -4.952 1.00 91.00 184 ARG A O 1
ATOM 1411 N N . LYS A 1 185 ? 15.393 9.896 -7.073 1.00 93.19 185 LYS A N 1
ATOM 1412 C CA . LYS A 1 185 ? 15.066 11.343 -7.022 1.00 93.19 185 LYS A CA 1
ATOM 1413 C C . LYS A 1 185 ? 13.636 11.641 -6.544 1.00 93.19 185 LYS A C 1
ATOM 1415 O O . LYS A 1 185 ? 13.360 12.711 -6.018 1.00 93.19 185 LYS A O 1
ATOM 1420 N N . THR A 1 186 ? 12.705 10.702 -6.730 1.00 92.44 186 THR A N 1
ATOM 1421 C CA . THR A 1 186 ? 11.295 10.873 -6.342 1.00 92.44 186 THR A CA 1
ATOM 1422 C C . THR A 1 186 ? 11.013 10.640 -4.857 1.00 92.44 186 THR A C 1
ATOM 1424 O O . THR A 1 186 ? 9.888 10.882 -4.425 1.00 92.44 186 THR A O 1
ATOM 1427 N N . THR A 1 187 ? 11.981 10.147 -4.083 1.00 94.44 187 THR A N 1
ATOM 1428 C CA . THR A 1 187 ? 11.783 9.703 -2.693 1.00 94.44 187 THR A CA 1
ATOM 1429 C C . THR A 1 187 ? 11.270 10.794 -1.754 1.00 94.44 187 THR A C 1
ATOM 1431 O O . THR A 1 187 ? 10.277 10.526 -1.074 1.00 94.44 187 THR A O 1
ATOM 1434 N N . PRO A 1 188 ? 11.814 12.033 -1.754 1.00 95.88 188 PRO A N 1
ATOM 1435 C CA . PRO A 1 188 ? 11.335 13.090 -0.859 1.00 95.88 188 PRO A CA 1
ATOM 1436 C C . PRO A 1 188 ? 9.844 13.396 -1.028 1.00 95.88 188 PRO A C 1
ATOM 1438 O O . PRO A 1 188 ? 9.139 13.594 -0.043 1.00 95.88 188 PRO A O 1
ATOM 1441 N N . TYR A 1 189 ? 9.359 13.366 -2.272 1.00 94.88 189 TYR A N 1
ATOM 1442 C CA . TYR A 1 189 ? 7.946 13.539 -2.597 1.00 94.88 189 TYR A CA 1
ATOM 1443 C C . TYR A 1 189 ? 7.124 12.301 -2.217 1.00 94.88 189 TYR A C 1
ATOM 1445 O O . TYR A 1 189 ? 6.098 12.414 -1.549 1.00 94.88 189 TYR A O 1
ATOM 1453 N N . LYS A 1 190 ? 7.567 11.104 -2.627 1.00 95.56 190 LYS A N 1
ATOM 1454 C CA . LYS A 1 190 ? 6.755 9.889 -2.488 1.00 95.56 190 LYS A CA 1
ATOM 1455 C C . LYS A 1 190 ? 6.546 9.456 -1.039 1.00 95.56 190 LYS A C 1
ATOM 1457 O O . LYS A 1 190 ? 5.440 9.034 -0.722 1.00 95.56 190 LYS A O 1
ATOM 1462 N N . ARG A 1 191 ? 7.540 9.624 -0.158 1.00 97.00 191 ARG A N 1
ATOM 1463 C CA . ARG A 1 191 ? 7.396 9.284 1.271 1.00 97.00 191 ARG A CA 1
ATOM 1464 C C . ARG A 1 191 ? 6.287 10.088 1.955 1.00 97.00 191 ARG A C 1
ATOM 1466 O O . ARG A 1 191 ? 5.449 9.512 2.636 1.00 97.00 191 ARG A O 1
ATOM 1473 N N . LYS A 1 192 ? 6.221 11.400 1.689 1.00 97.69 192 LYS A N 1
ATOM 1474 C CA . LYS A 1 192 ? 5.219 12.300 2.279 1.00 97.69 192 LYS A CA 1
ATOM 1475 C C . LYS A 1 192 ? 3.815 11.982 1.783 1.00 97.69 192 LYS A C 1
ATOM 1477 O O . LYS A 1 192 ? 2.877 11.926 2.569 1.00 97.69 192 LYS A O 1
ATOM 1482 N N . ILE A 1 193 ? 3.674 11.741 0.480 1.00 97.06 193 ILE A N 1
ATOM 1483 C CA . ILE A 1 193 ? 2.372 11.417 -0.109 1.00 97.06 193 ILE A CA 1
ATOM 1484 C C . ILE A 1 193 ? 1.884 10.038 0.341 1.00 97.06 193 ILE A C 1
ATOM 1486 O O . ILE A 1 193 ? 0.702 9.910 0.635 1.00 97.06 193 ILE A O 1
ATOM 1490 N N . ALA A 1 194 ? 2.763 9.036 0.441 1.00 97.38 194 ALA A N 1
ATOM 1491 C CA . ALA A 1 194 ? 2.406 7.716 0.961 1.00 97.38 194 ALA A CA 1
ATOM 1492 C C . ALA A 1 194 ? 1.838 7.808 2.389 1.00 97.38 194 ALA A C 1
ATOM 1494 O O . ALA A 1 194 ? 0.736 7.332 2.650 1.00 97.38 194 ALA A O 1
ATOM 1495 N N . ALA A 1 195 ? 2.525 8.528 3.279 1.00 98.00 195 ALA A N 1
ATOM 1496 C CA . ALA A 1 195 ? 2.033 8.777 4.630 1.00 98.00 195 ALA A CA 1
ATOM 1497 C C . ALA A 1 195 ? 0.702 9.545 4.646 1.00 98.00 195 ALA A C 1
ATOM 1499 O O . ALA A 1 195 ? -0.202 9.196 5.402 1.00 98.00 195 ALA A O 1
ATOM 1500 N N . ALA A 1 196 ? 0.549 10.563 3.794 1.00 97.69 196 ALA A N 1
ATOM 1501 C CA . ALA A 1 196 ? -0.678 11.353 3.722 1.00 97.69 196 ALA A CA 1
ATOM 1502 C C . ALA A 1 196 ? -1.894 10.525 3.269 1.00 97.69 196 ALA A C 1
ATOM 1504 O O . ALA A 1 196 ? -2.962 10.644 3.870 1.00 97.69 196 ALA A O 1
ATOM 1505 N N . VAL A 1 197 ? -1.748 9.671 2.246 1.00 97.62 197 VAL A N 1
ATOM 1506 C CA . VAL A 1 197 ? -2.861 8.823 1.780 1.00 97.62 197 VAL A CA 1
ATOM 1507 C C . VAL A 1 197 ? -3.229 7.749 2.799 1.00 97.62 197 VAL A C 1
ATOM 1509 O O . VAL A 1 197 ? -4.414 7.482 2.979 1.00 97.62 197 VAL A O 1
ATOM 1512 N N . LEU A 1 198 ? -2.245 7.191 3.515 1.00 98.31 198 LEU A N 1
ATOM 1513 C CA . LEU A 1 198 ? -2.499 6.264 4.617 1.00 98.31 198 LEU A CA 1
ATOM 1514 C C . LEU A 1 198 ? -3.271 6.947 5.744 1.00 98.31 198 LEU A C 1
ATOM 1516 O O . LEU A 1 198 ? -4.323 6.456 6.140 1.00 98.31 198 LEU A O 1
ATOM 1520 N N . ARG A 1 199 ? -2.794 8.108 6.215 1.00 97.88 199 ARG A N 1
ATOM 1521 C CA . ARG A 1 199 ? -3.472 8.873 7.271 1.00 97.88 199 ARG A CA 1
ATOM 1522 C C . ARG A 1 199 ? -4.910 9.185 6.891 1.00 97.88 199 ARG A C 1
ATOM 1524 O O . ARG A 1 199 ? -5.811 8.910 7.668 1.00 97.88 199 ARG A O 1
ATOM 1531 N N . ARG A 1 200 ? -5.133 9.673 5.669 1.00 96.69 200 ARG A N 1
ATOM 1532 C CA . ARG A 1 200 ? -6.476 9.972 5.161 1.00 96.69 200 ARG A CA 1
ATOM 1533 C C . ARG A 1 200 ? -7.393 8.746 5.171 1.00 96.69 200 ARG A C 1
ATOM 1535 O O . ARG A 1 200 ? -8.548 8.867 5.568 1.00 96.69 200 ARG A O 1
ATOM 1542 N N . ALA A 1 201 ? -6.900 7.586 4.739 1.00 97.12 201 ALA A N 1
ATOM 1543 C CA . ALA A 1 201 ? -7.687 6.357 4.729 1.00 97.12 201 ALA A CA 1
ATOM 1544 C C . ALA A 1 201 ? -8.008 5.860 6.148 1.00 97.12 201 ALA A C 1
ATOM 1546 O O . ALA A 1 201 ? -9.151 5.498 6.414 1.00 97.12 201 ALA A O 1
ATOM 1547 N N . LEU A 1 202 ? -7.043 5.918 7.072 1.00 97.12 202 LEU A N 1
ATOM 1548 C CA . LEU A 1 202 ? -7.255 5.553 8.475 1.00 97.12 202 LEU A CA 1
ATOM 1549 C C . LEU A 1 202 ? -8.215 6.523 9.188 1.00 97.12 202 LEU A C 1
ATOM 1551 O O . LEU A 1 202 ? -9.084 6.086 9.932 1.00 97.12 202 LEU A O 1
ATOM 1555 N N . THR A 1 203 ? -8.130 7.829 8.919 1.00 96.00 203 THR A N 1
ATOM 1556 C CA . THR A 1 203 ? -9.085 8.817 9.449 1.00 96.00 203 THR A CA 1
ATOM 1557 C C . THR A 1 203 ? -10.506 8.545 8.958 1.00 96.00 203 THR A C 1
ATOM 1559 O O . THR A 1 203 ? -11.448 8.656 9.736 1.00 96.00 203 THR A O 1
ATOM 1562 N N . ARG A 1 204 ? -10.682 8.150 7.689 1.00 94.62 204 ARG A N 1
ATOM 1563 C CA . ARG A 1 204 ? -12.000 7.757 7.159 1.00 94.62 204 ARG A CA 1
ATOM 1564 C C . ARG A 1 204 ? -12.558 6.517 7.853 1.00 94.62 204 ARG A C 1
ATOM 1566 O O . ARG A 1 204 ? -13.747 6.499 8.150 1.00 94.62 204 ARG A O 1
ATOM 1573 N N . ALA A 1 205 ? -11.708 5.526 8.121 1.00 92.75 205 ALA A N 1
ATOM 1574 C CA . ALA A 1 205 ? -12.095 4.342 8.884 1.00 92.75 205 ALA A CA 1
ATOM 1575 C C . ALA A 1 205 ? -12.522 4.710 10.315 1.00 92.75 205 ALA A C 1
ATOM 1577 O O . ALA A 1 205 ? -13.521 4.196 10.804 1.00 92.75 205 ALA A O 1
ATOM 1578 N N . ASN A 1 206 ? -11.814 5.650 10.953 1.00 88.50 206 ASN A N 1
ATOM 1579 C CA . ASN A 1 206 ? -12.130 6.115 12.306 1.00 88.50 206 ASN A CA 1
ATOM 1580 C C . ASN A 1 206 ? -13.433 6.938 12.371 1.00 88.50 206 ASN A C 1
ATOM 1582 O O . ASN A 1 206 ? -14.170 6.875 13.347 1.00 88.50 206 ASN A O 1
ATOM 1586 N N . GLY A 1 207 ? -13.727 7.713 11.322 1.00 78.56 207 GLY A N 1
ATOM 1587 C CA . GLY A 1 207 ? -14.904 8.586 11.234 1.00 78.56 207 GLY A CA 1
ATOM 1588 C C . GLY A 1 207 ? -16.201 7.912 10.767 1.00 78.56 207 GLY A C 1
ATOM 1589 O O . GLY A 1 207 ? -17.197 8.608 10.594 1.00 78.56 207 GLY A O 1
ATOM 1590 N N . GLY A 1 208 ? -16.208 6.594 10.533 1.00 56.66 208 GLY A N 1
ATOM 1591 C CA . GLY A 1 208 ? -17.436 5.829 10.280 1.00 56.66 208 GLY A CA 1
ATOM 1592 C C . GLY A 1 208 ? -18.066 5.966 8.887 1.00 56.66 208 GLY A C 1
ATOM 1593 O O . GLY A 1 208 ? -19.239 5.642 8.730 1.00 56.66 208 GLY A O 1
ATOM 1594 N N . ALA A 1 209 ? -17.332 6.405 7.861 1.00 39.06 209 ALA A N 1
ATOM 1595 C CA . ALA A 1 209 ? -17.844 6.359 6.487 1.00 39.06 209 ALA A CA 1
ATOM 1596 C C . ALA A 1 209 ? -17.543 4.990 5.851 1.00 39.06 209 ALA A C 1
ATOM 1598 O O . ALA A 1 209 ? -16.553 4.853 5.125 1.00 39.06 209 ALA A O 1
ATOM 1599 N N . VAL A 1 210 ? -18.372 3.991 6.176 1.00 39.09 210 VAL A N 1
ATOM 1600 C CA . VAL A 1 210 ? -18.488 2.726 5.424 1.00 39.09 210 VAL A CA 1
ATOM 1601 C C . VAL A 1 210 ? -19.379 2.951 4.209 1.00 39.09 210 VAL A C 1
ATOM 1603 O O . VAL A 1 210 ? -20.476 3.521 4.394 1.00 39.09 210 VAL A O 1
#

Solvent-accessible surface area (backbone atoms only — not comparable to full-atom values): 13537 Å² total; per-residue (Å²): 137,92,80,89,83,85,89,84,86,89,75,87,79,91,83,84,80,85,86,87,85,85,88,79,87,82,82,84,75,78,78,72,81,75,79,74,80,78,78,76,72,80,79,77,84,69,76,85,76,76,88,68,84,82,50,83,90,80,48,56,74,66,58,53,47,56,64,46,53,78,76,53,76,56,69,61,56,55,35,44,78,73,74,36,58,90,88,61,76,91,84,80,82,92,76,81,89,82,76,87,53,51,72,45,76,46,76,42,46,95,48,98,66,97,50,71,61,62,35,32,38,41,40,40,36,34,61,58,84,63,25,27,68,38,50,48,38,33,40,30,65,67,54,98,56,67,46,71,40,61,74,59,20,65,67,45,38,78,34,64,69,45,72,66,49,38,54,50,52,21,55,51,40,27,52,54,40,40,63,67,31,62,95,46,91,61,28,80,60,49,16,57,51,52,14,50,51,50,31,54,47,50,50,40,64,66,69,67,75,122

Sequence (210 aa):
MVKTRASGAMGEPFLGMRRNAEDAVLYYISPPAGPAEPQRMPRIRMSPMSQRRLDPTKLADWEIAAAAEETMKPIGEIARDLGLAADELIFELIIPRHTGCFMAFEKIGRRKALAISRINMGLLLEMTGSTIARAAVAYGAVGKTAYRVTELETFLEGKQLDEALIKQAGELAEKIVTEKLAGRKTTPYKRKIAAAVLRRALTRANGGAV

Radius of gyration: 25.87 Å; Cα contacts (8 Å, |Δi|>4): 208; chains: 1; bounding box: 55×59×63 Å

Secondary structure (DSSP, 8-state):
---------------------S-------PPPSPPP-------------------TTTS-HHHHHHHHHTTPPPHHHHHHHTT--TT--------PPP-SEEEEEEEE-SSSSS---SEEEEEEEEEETTEEEEEEEEEESSSSS-EE-HHHHHHHTTSB--HHHHHHHHHHHHHHHHHHTTT-TTHHHHHHHHHHHHHHHHHHHHTT--

Foldseek 3Di:
DDDDDDDDDDDDDDDDDDDDDDDDDDDDDDDPDDDDDPDPDPPPPDDQDPDDPDDPVPDDPVVVVVNVVVPDDDPQVVCVVVVHHPPDDDPDDDDDDDPQKQKDKDFDAPDDPPGDGCKIKIWIFRDDDQATQWIWIWMQNLAPGIDTDVVLGVLRHGDGLDPVSLQVSLVVQLVVSCVRQPPPPCNVVVSNVRSVVSSVSSVCVVVPPD